Protein 4IDC (pdb70)

Radius of gyration: 19.45 Å; Cα contacts (8 Å, |Δi|>4): 832; chains: 1; bounding box: 35×41×66 Å

B-factor: mean 17.04, std 9.23, range [6.78, 56.77]

Nearest PDB structures (foldseek):
  4idf-assembly1_A  TM=1.003E+00  e=5.365E-72  Fragaria vesca
  5a4d-assembly1_A  TM=9.065E-01  e=1.043E-29  Arabidopsis thaliana
  3gaz-assembly1_B  TM=8.744E-01  e=1.788E-27  Novosphingobium aromaticivorans DSM 12444
  6lii-assembly1_B  TM=8.495E-01  e=3.381E-26  Homo sapiens
  6k9y-assembly2_D  TM=8.559E-01  e=3.066E-25  Homo sapiens

CATH classification: 3.90.180.10 (+1 more: 3.40.50.720)

Secondary structure (DSSP, 8-state):
-PPPPGGGS-SEEEEEEBSS-S-HHHH-EEEEEEEPPPPPTTEEEEEEEEEE--HHHHHHHTTTTGGGPPPSSBB---EEEEEEEEE-TT--S--TT-EEEEES-SBTTSS--SB-SSBSEEEEEGGGEEEPPTTS-HHHHHHSHHHHHHHHHHHHHTT--TT-EEEEESTTSHHHHHHHHHHHHTS--SEEEEEE-GGGHHHHHHHT-SEEEETTT--GGGSS--EEEEEESSS-HHHHTTSEEEEEEEEESSSPPPTT-EE---B--HHHHHHHHHHHHHTSS---B-TTPPBPGGGHHHHHHHHTTT--SSB-EE---

Solvent-accessible surface area: 13791 Å² total; per-residue (Å²): 68,90,91,29,103,103,174,64,36,50,86,79,8,104,0,19,17,2,76,115,63,18,132,6,85,88,13,10,120,89,50,92,68,17,53,12,15,146,33,146,104,70,27,0,4,0,53,1,33,0,0,0,1,4,61,21,2,35,72,6,2,60,10,142,49,132,137,67,25,8,93,58,58,0,6,4,2,0,0,0,0,0,44,1,27,86,52,7,104,101,19,117,138,14,113,28,44,17,76,0,2,0,0,9,8,76,59,5,48,83,108,3,42,84,44,2,0,0,3,35,32,0,11,1,39,28,167,1,7,1,66,18,0,201,82,11,54,41,30,50,0,0,0,0,0,16,0,0,4,7,0,6,32,0,0,88,117,2,102,11,5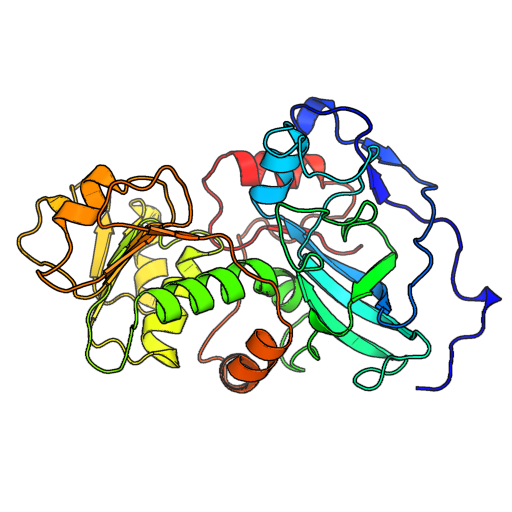1,85,50,72,16,0,0,0,0,20,0,8,24,18,26,1,1,1,0,0,5,0,0,56,74,32,24,35,5,68,66,0,0,0,6,6,32,68,199,43,25,102,49,0,116,115,16,14,8,79,56,11,1,9,115,82,157,84,83,10,25,107,38,127,59,71,1,30,2,0,0,0,24,80,38,44,6,92,91,0,33,126,0,27,96,187,74,25,88,6,2,0,43,45,35,132,27,48,111,102,5,76,82,11,71,13,46,1,70,2,75,22,1,67,104,1,56,81,65,1,88,79,21,131,1,115,26,16,61,2,123,66,17,60,24,61,22,104,91,0,46,89,0,2,38,63,18,63,52,84,130,13,27,2,8,0,0,0,79,83,35

InterPro domains:
  IPR002364 Quinone oxidoreductase/zeta-crystallin, conserved site [PS01162] (163-184)
  IPR011032 GroES-like superfamily [SSF50129] (11-168)
  IPR013154 Alcohol dehydrogenase-like, N-terminal [PF08240] (41-133)
  IPR020843 Enoylreductase domain [SM00829] (23-318)
  IPR036291 NAD(P)-binding domain superfamily [SSF51735] (136-264)
  IPR044626 NADPH-dependent oxidoreductase AOR-like [PTHR44573] (1-322)

Organism: Fragaria vesca (NCBI:txid57918)

Sequence (321 aa):
GAAAPSESIPSSVNKKAWVYSSEYGKTSDVLKFDPSSVVAVPEIKEDQVLIKVVAASLNPVDFKRALGYYFKDTDSPLPTIIPGYDVAGVVVKVGSQVTKFKVGDEVYGDLNETALVNPTRFGSLAEYTAADERVLAHKPKNLSFIEAASLPLAIETAHEGLERAELSAGKSVVLVLGGAGGVGTHIIQLAKHVFGASKVAATASTKKLDLLRTLGADLAIDYTKENFEDLPEKFDVVYDAVGEETDKAVKAVKEGGKVVTIVGPATPPAILFVLTSKGSVLEKLKPYLESGKVKPVLLDPTSPYPFTKVVEAFGYLESSRATGKVVVYPI

Structure (mmCIF, N/CA/C/O backbone):
data_4IDC
#
_entry.id   4IDC
#
_cell.length_a   70.241
_cell.length_b   70.241
_cell.length_c   174.984
_cell.angle_alpha   90.000
_cell.angle_beta   90.000
_cell.angle_gamma   90.000
#
_symmetry.space_group_name_H-M   'P 43 21 2'
#
loop_
_entity.id
_entity.type
_entity.pdbx_description
1 polymer 'Ripening-induced protein'
2 non-polymer 'NADPH DIHYDRO-NICOTINAMIDE-ADENINE-DINUCLEOTIDE PHOSPHATE'
3 non-polymer (2R)-4-hydroxy-2,5-dimethylfuran-3(2H)-one
4 non-polymer 'SULFATE ION'
5 non-polymer 1,2-ETHANEDIOL
6 water water
#
loop_
_atom_site.group_PDB
_atom_site.id
_atom_site.type_symbol
_atom_site.label_atom_id
_atom_site.label_alt_id
_atom_site.label_comp_id
_atom_site.label_asym_id
_atom_site.label_entity_id
_atom_site.label_seq_id
_atom_site.pdbx_PDB_ins_code
_atom_site.Cartn_x
_atom_site.Cartn_y
_atom_site.Cartn_z
_atom_site.occupancy
_atom_site.B_iso_or_equiv
_atom_site.auth_seq_id
_atom_site.auth_comp_id
_atom_site.auth_asym_id
_atom_site.auth_atom_id
_atom_site.pdbx_PDB_model_num
ATOM 1 N N . GLY A 1 12 ? -39.635 0.111 22.222 1.00 43.48 1 GLY A N 1
ATOM 2 C CA . GLY A 1 12 ? -39.413 1.598 22.195 1.00 39.62 1 GLY A CA 1
ATOM 3 C C . GLY A 1 12 ? -39.965 2.311 23.445 1.00 38.43 1 GLY A C 1
ATOM 4 O O . GLY A 1 12 ? -40.677 3.289 23.340 1.00 37.96 1 GLY A O 1
ATOM 5 N N . ALA A 1 13 ? -39.663 1.809 24.649 1.00 39.11 2 ALA A N 1
ATOM 6 C CA . ALA A 1 13 ? -39.964 2.574 25.894 1.00 39.21 2 ALA A CA 1
ATOM 7 C C . ALA A 1 13 ? -39.147 3.876 25.918 1.00 35.99 2 ALA A C 1
ATOM 8 O O . ALA A 1 13 ? -38.038 3.904 25.363 1.00 34.60 2 ALA A O 1
ATOM 10 N N . ALA A 1 14 ? -39.663 4.946 26.536 1.00 36.09 3 ALA A N 1
ATOM 11 C CA . ALA A 1 14 ? -38.881 6.205 26.678 1.00 33.65 3 ALA A CA 1
ATOM 12 C C . ALA A 1 14 ? -37.470 5.942 27.195 1.00 32.01 3 ALA A C 1
ATOM 13 O O . ALA A 1 14 ? -37.250 4.994 27.988 1.00 33.67 3 ALA A O 1
ATOM 15 N N . ALA A 1 15 ? -36.499 6.747 26.759 1.00 29.32 4 ALA A N 1
ATOM 16 C CA . ALA A 1 15 ? -35.152 6.693 27.341 1.00 29.41 4 ALA A CA 1
ATOM 17 C C . ALA A 1 15 ? -35.226 7.274 28.748 1.00 31.40 4 ALA A C 1
ATOM 18 O O . ALA A 1 15 ? -36.114 8.096 29.050 1.00 31.92 4 ALA A O 1
ATOM 20 N N . PRO A 1 16 ? -34.298 6.862 29.642 1.00 33.70 5 PRO A N 1
ATOM 21 C CA . PRO A 1 16 ? -34.269 7.574 30.943 1.00 36.38 5 PRO A CA 1
ATOM 22 C C . PRO A 1 16 ? -33.984 9.089 30.699 1.00 34.74 5 PRO A C 1
ATOM 23 O O . PRO A 1 16 ? -33.187 9.432 29.808 1.00 31.92 5 PRO A O 1
ATOM 27 N N . SER A 1 17 ? -34.686 10.005 31.392 1.00 37.90 6 SER A N 1
ATOM 28 C CA . SER A 1 17 ? -34.599 11.449 31.019 1.00 37.01 6 SER A CA 1
ATOM 29 C C . SER A 1 17 ? -33.189 12.043 31.244 1.00 35.71 6 SER A C 1
ATOM 30 O O . SER A 1 17 ? -32.670 12.804 30.387 1.00 32.49 6 SER A O 1
ATOM 33 N N . GLU A 1 18 ? -32.532 11.611 32.325 1.00 36.86 7 GLU A N 1
ATOM 34 C CA . GLU A 1 18 ? -31.153 12.008 32.561 1.00 36.56 7 GLU A CA 1
ATOM 35 C C . GLU A 1 18 ? -30.152 11.426 31.536 1.00 32.79 7 GLU A C 1
ATOM 36 O O . GLU A 1 18 ? -29.004 11.855 31.509 1.00 32.13 7 GLU A O 1
ATOM 42 N N . SER A 1 19 ? -30.570 10.471 30.691 1.00 20.19 8 SER A N 1
ATOM 43 C CA . SER A 1 19 ? -29.684 9.976 29.646 1.00 18.44 8 SER A CA 1
ATOM 44 C C . SER A 1 19 ? -29.574 10.843 28.419 1.00 16.94 8 SER A C 1
ATOM 45 O O . SER A 1 19 ? -28.683 10.632 27.578 1.00 16.16 8 SER A O 1
ATOM 48 N N . ILE A 1 20 ? -30.470 11.809 28.277 1.00 15.95 9 ILE A N 1
ATOM 49 C CA . ILE A 1 20 ? -30.460 12.723 27.170 1.00 16.07 9 ILE A CA 1
ATOM 50 C C . ILE A 1 20 ? -29.770 14.019 27.624 1.00 16.14 9 ILE A C 1
ATOM 51 O O . ILE A 1 20 ? -30.239 14.679 28.558 1.00 16.96 9 ILE A O 1
ATOM 56 N N . PRO A 1 21 ? -28.674 14.413 26.992 1.00 15.95 10 PRO A N 1
ATOM 57 C CA . PRO A 1 21 ? -27.961 15.624 27.477 1.00 16.70 10 PRO A CA 1
ATOM 58 C C . PRO A 1 21 ? -28.715 16.912 27.088 1.00 15.97 10 PRO A C 1
ATOM 59 O O . PRO A 1 21 ? -29.544 16.926 26.196 1.00 16.83 10 PRO A O 1
ATOM 63 N N A SER A 1 22 ? -28.439 17.974 27.841 0.50 17.00 11 SER A N 1
ATOM 64 N N B SER A 1 22 ? -28.396 17.947 27.892 0.50 17.78 11 SER A N 1
ATOM 65 C CA A SER A 1 22 ? -29.016 19.270 27.492 0.50 16.36 11 SER A CA 1
ATOM 66 C CA B SER A 1 22 ? -28.891 19.315 27.666 0.50 17.91 11 SER A CA 1
ATOM 67 C C A SER A 1 22 ? -28.031 20.169 26.736 0.50 15.57 11 SER A C 1
ATOM 68 C C B SER A 1 22 ? -28.012 20.169 26.782 0.50 16.23 11 SER A C 1
ATOM 69 O O A SER A 1 22 ? -28.449 21.181 26.166 0.50 15.05 11 SER A O 1
ATOM 70 O O B SER A 1 22 ? -28.467 21.164 26.220 0.50 15.66 11 SER A O 1
ATOM 75 N N . VAL A 1 23 ? -26.744 19.790 26.677 1.00 15.25 12 VAL A N 1
ATOM 76 C CA . VAL A 1 23 ? -25.747 20.484 25.856 1.00 14.97 12 VAL A CA 1
ATOM 77 C C . VAL A 1 23 ? -24.997 19.400 25.053 1.00 13.15 12 VAL A C 1
ATOM 78 O O . VAL A 1 23 ? -24.926 18.243 25.457 1.00 13.48 12 VAL A O 1
ATOM 82 N N . ASN A 1 24 ? -24.399 19.818 23.950 1.00 12.07 13 ASN A N 1
ATOM 83 C CA . ASN A 1 24 ? -23.689 18.902 23.061 1.00 11.49 13 ASN A CA 1
ATOM 84 C C . ASN A 1 24 ? -22.764 19.662 22.151 1.00 11.59 13 ASN A C 1
ATOM 85 O O . ASN A 1 24 ? -22.743 20.875 22.169 1.00 11.93 13 ASN A O 1
ATOM 90 N N . LYS A 1 25 ? -21.960 18.949 21.386 1.00 11.20 14 LYS A N 1
ATOM 91 C CA A LYS A 1 25 ? -21.030 19.562 20.422 0.50 11.31 14 LYS A CA 1
ATOM 92 C CA B LYS A 1 25 ? -21.045 19.552 20.390 0.50 11.36 14 LYS A CA 1
ATOM 93 C C . LYS A 1 25 ? -21.781 19.849 19.116 1.00 10.65 14 LYS A C 1
ATOM 94 O O . LYS A 1 25 ? -22.578 19.040 18.653 1.00 10.18 14 LYS A O 1
ATOM 105 N N . ALA A 1 26 ? -21.468 20.995 18.501 1.00 10.38 15 ALA A N 1
ATOM 106 C CA . ALA A 1 26 ? -22.063 21.378 17.238 1.00 10.10 15 ALA A CA 1
ATOM 107 C C . ALA A 1 26 ? -21.190 22.396 16.529 1.00 10.33 15 ALA A C 1
ATOM 108 O O . ALA A 1 26 ? -20.379 23.070 17.101 1.00 12.05 15 ALA A O 1
ATOM 110 N N . TRP A 1 27 ? -21.439 22.511 15.231 1.00 10.15 16 TRP A N 1
ATOM 111 C CA . TRP A 1 27 ? -20.912 23.622 14.428 1.00 10.49 16 TRP A CA 1
ATOM 112 C C . TRP A 1 27 ? -21.949 24.754 14.353 1.00 10.58 16 TRP A C 1
ATOM 113 O O . TRP A 1 27 ? -23.129 24.504 14.210 1.00 10.64 16 TRP A O 1
ATOM 124 N N . VAL A 1 28 ? -21.457 26.003 14.478 1.00 10.94 17 VAL A N 1
ATOM 125 C CA . VAL A 1 28 ? -22.329 27.165 14.669 1.00 11.65 17 VAL A CA 1
ATOM 126 C C . VAL A 1 28 ? -21.764 28.369 13.949 1.00 11.78 17 VAL A C 1
ATOM 127 O O . VAL A 1 28 ? -20.556 28.563 13.903 1.00 13.17 17 VAL A O 1
ATOM 131 N N . TYR A 1 29 ? -22.620 29.187 13.359 1.00 10.46 18 TYR A N 1
ATOM 132 C CA . TYR A 1 29 ? -22.203 30.546 12.960 1.00 10.85 18 TYR A CA 1
ATOM 133 C C . TYR A 1 29 ? -23.112 31.567 13.605 1.00 11.09 18 TYR A C 1
ATOM 134 O O . TYR A 1 29 ? -24.336 31.349 13.735 1.00 10.56 18 TYR A O 1
ATOM 143 N N . SER A 1 30 ? -22.527 32.683 14.002 1.00 12.21 19 SER A N 1
ATOM 144 C CA A SER A 1 30 ? -23.202 33.748 14.731 0.50 13.03 19 SER A CA 1
ATOM 145 C CA B SER A 1 30 ? -23.257 33.746 14.702 0.50 12.92 19 SER A CA 1
ATOM 146 C C . SER A 1 30 ? -23.452 34.987 13.861 1.00 13.54 19 SER A C 1
ATOM 147 O O . SER A 1 30 ? -24.132 35.900 14.306 1.00 14.82 19 SER A O 1
ATOM 152 N N . GLU A 1 31 ? -22.903 35.019 12.640 1.00 14.02 20 GLU A N 1
ATOM 153 C CA . GLU A 1 31 ? -23.107 36.112 11.658 1.00 14.90 20 GLU A CA 1
ATOM 154 C C . GLU A 1 31 ? -23.001 35.471 10.300 1.00 13.75 20 GLU A C 1
ATOM 155 O O . GLU A 1 31 ? -22.395 34.420 10.130 1.00 13.31 20 GLU A O 1
ATOM 161 N N . TYR A 1 32 ? -23.622 36.097 9.313 1.00 13.31 21 TYR A N 1
ATOM 162 C CA . TYR A 1 32 ? -23.563 35.613 7.924 1.00 12.52 21 TYR A CA 1
ATOM 163 C C . TYR A 1 32 ? -22.173 35.875 7.302 1.00 13.08 21 TYR A C 1
ATOM 164 O O . TYR A 1 32 ? -21.498 36.858 7.613 1.00 14.23 21 TYR A O 1
ATOM 173 N N . GLY A 1 33 ? -21.770 34.987 6.404 1.00 12.34 22 GLY A N 1
ATOM 174 C CA . GLY A 1 33 ? -20.536 35.116 5.709 1.00 13.28 22 GLY A CA 1
ATOM 175 C C . GLY A 1 33 ? -20.112 33.808 5.106 1.00 12.90 22 GLY A C 1
ATOM 176 O O . GLY A 1 33 ? -20.896 32.883 5.019 1.00 12.23 22 GLY A O 1
ATOM 177 N N . LYS A 1 34 ? -18.868 33.779 4.639 1.00 14.31 23 LYS A N 1
ATOM 178 C CA . LYS A 1 34 ? -18.259 32.590 4.053 1.00 14.69 23 LYS A CA 1
ATOM 179 C C . LYS A 1 34 ? -18.040 31.555 5.151 1.00 14.09 23 LYS A C 1
ATOM 180 O O . LYS A 1 34 ? -17.641 31.932 6.283 1.00 14.37 23 LYS A O 1
ATOM 186 N N . THR A 1 35 ? -18.216 30.290 4.876 1.00 13.33 24 THR A N 1
ATOM 187 C CA . THR A 1 35 ? -18.000 29.265 5.885 1.00 13.47 24 THR A CA 1
ATOM 188 C C . THR A 1 35 ? -16.569 29.280 6.389 1.00 15.02 24 THR A C 1
ATOM 189 O O . THR A 1 35 ? -16.367 29.006 7.586 1.00 15.35 24 THR A O 1
ATOM 193 N N . SER A 1 36 ? -15.592 29.582 5.568 1.00 15.79 25 SER A N 1
ATOM 194 C CA . SER A 1 36 ? -14.196 29.642 6.010 1.00 17.09 25 SER A CA 1
ATOM 195 C C . SER A 1 36 ? -13.993 30.728 7.062 1.00 18.43 25 SER A C 1
ATOM 196 O O . SER A 1 36 ? -12.963 30.723 7.763 1.00 20.56 25 SER A O 1
ATOM 199 N N . ASP A 1 37 ? -14.866 31.721 7.097 1.00 17.33 26 ASP A N 1
ATOM 200 C CA . ASP A 1 37 ? -14.766 32.815 8.066 1.00 17.77 26 ASP A CA 1
ATOM 201 C C . ASP A 1 37 ? -15.649 32.612 9.293 1.00 16.67 26 ASP A C 1
ATOM 202 O O . ASP A 1 37 ? -15.236 32.977 10.400 1.00 18.08 26 ASP A O 1
ATOM 207 N N . VAL A 1 38 ? -16.890 32.191 9.094 1.00 15.01 27 VAL A N 1
ATOM 208 C CA . VAL A 1 38 ? -17.894 32.291 10.168 1.00 14.46 27 VAL A CA 1
ATOM 209 C C . VAL A 1 38 ? -18.229 30.962 10.890 1.00 13.80 27 VAL A C 1
ATOM 210 O O . VAL A 1 38 ? -18.857 30.990 11.951 1.00 13.40 27 VAL A O 1
ATOM 214 N N . LEU A 1 39 ? -17.964 29.815 10.270 1.00 13.11 28 LEU A N 1
ATOM 215 C CA . LEU A 1 39 ? -18.347 28.537 10.858 1.00 13.67 28 LEU A CA 1
ATOM 216 C C . LEU A 1 39 ? -17.344 28.070 11.874 1.00 14.35 28 LEU A C 1
ATOM 217 O O . LEU A 1 39 ? -16.172 27.870 11.574 1.00 16.81 28 LEU A O 1
ATOM 222 N N . LYS A 1 40 ? -17.812 27.937 13.107 1.00 14.03 29 LYS A N 1
ATOM 223 C CA . LYS A 1 40 ? -16.955 27.593 14.255 1.00 15.15 29 LYS A CA 1
ATOM 224 C C . LYS A 1 40 ? -17.476 26.384 14.980 1.00 14.08 29 LYS A C 1
ATOM 225 O O . LYS A 1 40 ? -18.662 26.151 15.069 1.00 14.27 29 LYS A O 1
ATOM 231 N N . PHE A 1 41 ? -16.603 25.646 15.608 1.00 13.88 30 PHE A N 1
ATOM 232 C CA . PHE A 1 41 ? -16.968 24.536 16.451 1.00 13.64 30 PHE A CA 1
ATOM 233 C C . PHE A 1 41 ? -17.232 25.054 17.859 1.00 13.92 30 PHE A C 1
ATOM 234 O O . PHE A 1 41 ? -16.481 25.858 18.408 1.00 16.09 30 PHE A O 1
ATOM 242 N N . ASP A 1 42 ? -18.342 24.593 18.420 1.00 13.22 31 ASP A N 1
ATOM 243 C CA . ASP A 1 42 ? -18.726 24.958 19.794 1.00 13.91 31 ASP A CA 1
ATOM 244 C C . ASP A 1 42 ? -18.901 23.635 20.581 1.00 13.16 31 ASP A C 1
ATOM 245 O O . ASP A 1 42 ? -19.756 22.820 20.250 1.00 12.29 31 ASP A O 1
ATOM 250 N N . PRO A 1 43 ? -18.097 23.440 21.630 1.00 14.19 32 PRO A N 1
ATOM 251 C CA . PRO A 1 43 ? -18.174 22.200 22.374 1.00 14.85 32 PRO A CA 1
ATOM 252 C C . PRO A 1 43 ? -19.386 22.043 23.266 1.00 15.92 32 PRO A C 1
ATOM 253 O O . PRO A 1 43 ? -19.619 20.933 23.773 1.00 16.61 32 PRO A O 1
ATOM 257 N N . SER A 1 44 ? -20.167 23.115 23.459 1.00 15.59 33 SER A N 1
ATOM 258 C CA A SER A 1 44 ? -21.255 23.094 24.469 0.50 15.95 33 SER A CA 1
ATOM 259 C CA B SER A 1 44 ? -21.262 23.050 24.442 0.50 16.79 33 SER A CA 1
ATOM 260 C C . SER A 1 44 ? -22.384 24.005 23.998 1.00 15.94 33 SER A C 1
ATOM 261 O O . SER A 1 44 ? -22.522 25.124 24.487 1.00 19.20 33 SER A O 1
ATOM 266 N N A VAL A 1 45 ? -23.143 23.530 23.014 0.50 14.19 34 VAL A N 1
ATOM 267 N N B VAL A 1 45 ? -23.198 23.553 23.097 0.50 14.54 34 VAL A N 1
ATOM 268 C CA A VAL A 1 45 ? -24.338 24.189 22.376 0.50 13.72 34 VAL A CA 1
ATOM 269 C CA B VAL A 1 45 ? -24.372 24.326 22.749 0.50 14.50 34 VAL A CA 1
ATOM 270 C C A VAL A 1 45 ? -25.578 23.477 22.950 0.50 13.33 34 VAL A C 1
ATOM 271 C C B VAL A 1 45 ? -25.564 23.521 23.199 0.50 13.79 34 VAL A C 1
ATOM 272 O O A VAL A 1 45 ? -25.579 22.251 23.013 0.50 12.14 34 VAL A O 1
ATOM 273 O O B VAL A 1 45 ? -25.513 22.337 23.501 0.50 13.11 34 VAL A O 1
ATOM 280 N N . ALA A 1 46 ? -26.674 24.213 23.231 1.00 14.38 35 ALA A N 1
ATOM 281 C CA . ALA A 1 46 ? -27.918 23.560 23.703 1.00 14.36 35 ALA A CA 1
ATOM 282 C C . ALA A 1 46 ? -28.412 22.517 22.710 1.00 12.70 35 ALA A C 1
ATOM 283 O O . ALA A 1 46 ? -28.367 22.714 21.492 1.00 12.62 35 ALA A O 1
ATOM 285 N N . VAL A 1 47 ? -28.861 21.409 23.314 1.00 12.95 36 VAL A N 1
ATOM 286 C CA . VAL A 1 47 ? -29.662 20.420 22.593 1.00 12.52 36 VAL A CA 1
ATOM 287 C C . VAL A 1 47 ? -31.099 21.032 22.439 1.00 12.27 36 VAL A C 1
ATOM 288 O O . VAL A 1 47 ? -31.643 21.461 23.459 1.00 13.98 36 VAL A O 1
ATOM 292 N N . PRO A 1 48 ? -31.669 20.973 21.237 1.00 12.13 37 PRO A N 1
ATOM 293 C CA . PRO A 1 48 ? -33.029 21.535 21.106 1.00 12.34 37 PRO A CA 1
ATOM 294 C C . PRO A 1 48 ? -34.064 20.742 21.923 1.00 13.17 37 PRO A C 1
ATOM 295 O O . PRO A 1 48 ? -33.997 19.527 21.975 1.00 12.94 37 PRO A O 1
ATOM 299 N N . GLU A 1 49 ? -35.032 21.442 22.468 1.00 14.14 38 GLU A N 1
ATOM 300 C CA . GLU A 1 49 ? -36.212 20.840 23.082 1.00 15.36 38 GLU A CA 1
ATOM 301 C C . GLU A 1 49 ? -37.169 20.502 21.950 1.00 14.68 38 GLU A C 1
ATOM 302 O O . GLU A 1 49 ? -37.368 21.298 21.064 1.00 18.69 38 GLU A O 1
ATOM 308 N N . ILE A 1 50 ? -37.809 19.373 21.983 1.00 13.01 39 ILE A N 1
ATOM 309 C CA . ILE A 1 50 ? -38.743 18.935 20.914 1.00 12.43 39 ILE A CA 1
ATOM 310 C C . ILE A 1 50 ? -40.124 19.492 21.161 1.00 12.67 39 ILE A C 1
ATOM 311 O O . ILE A 1 50 ? -40.599 19.627 22.265 1.00 13.95 39 ILE A O 1
ATOM 316 N N . LYS A 1 51 ? -40.761 19.822 20.033 1.00 12.55 40 LYS A N 1
ATOM 317 C CA . LYS A 1 51 ? -42.201 20.031 20.003 1.00 13.70 40 LYS A CA 1
ATOM 318 C C . LYS A 1 51 ? -42.965 18.720 19.992 1.00 13.54 40 LYS A C 1
ATOM 319 O O . LYS A 1 51 ? -42.386 17.653 19.803 1.00 13.01 40 LYS A O 1
ATOM 325 N N . GLU A 1 52 ? -44.273 18.808 20.144 1.00 14.70 41 GLU A N 1
ATOM 326 C CA . GLU A 1 52 ? -45.085 17.617 20.367 1.00 15.53 41 GLU A CA 1
ATOM 327 C C . GLU A 1 52 ? -45.162 16.713 19.143 1.00 14.06 41 GLU A C 1
ATOM 328 O O . GLU A 1 52 ? -45.425 15.530 19.259 1.00 13.75 41 GLU A O 1
ATOM 334 N N . ASP A 1 53 ? -44.931 17.271 17.948 1.00 13.15 42 ASP A N 1
ATOM 335 C CA . ASP A 1 53 ? -44.927 16.520 16.679 1.00 13.10 42 ASP A CA 1
ATOM 336 C C . ASP A 1 53 ? -43.550 16.238 16.146 1.00 12.15 42 ASP A C 1
ATOM 337 O O . ASP A 1 53 ? -43.371 16.006 14.967 1.00 12.38 42 ASP A O 1
ATOM 342 N N . GLN A 1 54 ? -42.538 16.315 17.025 1.00 11.33 43 GLN A N 1
ATOM 343 C CA . GLN A 1 54 ? -41.144 16.093 16.701 1.00 10.77 43 GLN A CA 1
ATOM 344 C C . GLN A 1 54 ? -40.596 14.897 17.513 1.00 10.20 43 GLN A C 1
ATOM 345 O O . GLN A 1 54 ? -41.162 14.469 18.526 1.00 10.93 43 GLN A O 1
ATOM 351 N N . VAL A 1 55 ? -39.434 14.478 17.013 1.00 9.79 44 VAL A N 1
ATOM 352 C CA . VAL A 1 55 ? -38.612 13.484 17.727 1.00 10.05 44 VAL A CA 1
ATOM 353 C C . VAL A 1 55 ? -37.220 14.087 17.897 1.00 9.42 44 VAL A C 1
ATOM 354 O O . VAL A 1 55 ? -36.787 14.970 17.161 1.00 10.01 44 VAL A O 1
ATOM 358 N N . LEU A 1 56 ? -36.525 13.615 18.954 1.00 9.48 45 LEU A N 1
ATOM 359 C CA . LEU A 1 56 ? -35.067 13.892 19.107 1.00 9.31 45 LEU A CA 1
ATOM 360 C C . LEU A 1 56 ? -34.281 12.721 18.564 1.00 8.86 45 LEU A C 1
ATOM 361 O O . LEU A 1 56 ? -34.599 11.565 18.887 1.00 9.23 45 LEU A O 1
ATOM 366 N N . ILE A 1 57 ? -33.308 13.053 17.747 1.00 8.95 46 ILE A N 1
ATOM 367 C CA . ILE A 1 57 ? -32.439 12.087 17.058 1.00 9.29 46 ILE A CA 1
ATOM 368 C C . ILE A 1 57 ? -31.013 12.207 17.582 1.00 9.12 46 ILE A C 1
ATOM 369 O O . ILE A 1 57 ? -30.484 13.331 17.642 1.00 9.46 46 ILE A O 1
ATOM 374 N N . LYS A 1 58 ? -30.402 11.105 17.968 1.00 8.98 47 LYS A N 1
ATOM 375 C CA . LYS A 1 58 ? -28.952 11.030 18.123 1.00 9.08 47 LYS A CA 1
ATOM 376 C C . LYS A 1 58 ? -28.404 10.913 16.697 1.00 9.03 47 LYS A C 1
ATOM 377 O O . LYS A 1 58 ? -28.636 9.911 16.002 1.00 9.36 47 LYS A O 1
ATOM 383 N N . VAL A 1 59 ? -27.746 11.957 16.244 1.00 8.67 48 VAL A N 1
ATOM 384 C CA . VAL A 1 59 ? -27.180 12.044 14.895 1.00 8.61 48 VAL A CA 1
ATOM 385 C C . VAL A 1 59 ? -26.065 11.053 14.746 1.00 8.94 48 VAL A C 1
ATOM 386 O O . VAL A 1 59 ? -25.116 11.066 15.539 1.00 9.53 48 VAL A O 1
ATOM 390 N N . VAL A 1 60 ? -26.083 10.281 13.658 1.00 8.61 49 VAL A N 1
ATOM 391 C CA . VAL A 1 60 ? -24.963 9.431 13.292 1.00 9.04 49 VAL A CA 1
ATOM 392 C C . VAL A 1 60 ? -24.152 10.027 12.135 1.00 8.77 49 VAL A C 1
ATOM 393 O O . VAL A 1 60 ? -22.945 9.971 12.114 1.00 9.36 49 VAL A O 1
ATOM 397 N N . ALA A 1 61 ? -24.857 10.523 11.123 1.00 8.55 50 ALA A N 1
ATOM 398 C CA . ALA A 1 61 ? -24.263 11.171 9.943 1.00 8.66 50 ALA A CA 1
ATOM 399 C C . ALA A 1 61 ? -25.141 12.273 9.455 1.00 8.43 50 ALA A C 1
ATOM 400 O O . ALA A 1 61 ? -26.332 12.264 9.664 1.00 8.67 50 ALA A O 1
ATOM 402 N N . ALA A 1 62 ? -24.510 13.209 8.713 1.00 8.92 51 ALA A N 1
ATOM 403 C CA . ALA A 1 62 ? -25.224 14.357 8.137 1.00 8.25 51 ALA A CA 1
ATOM 404 C C . ALA A 1 62 ? -24.626 14.597 6.745 1.00 8.92 51 ALA A C 1
ATOM 405 O O . ALA A 1 62 ? -23.464 14.379 6.561 1.00 10.72 51 ALA A O 1
ATOM 407 N N . SER A 1 63 ? -25.423 15.079 5.816 1.00 8.46 52 SER A N 1
ATOM 408 C CA . SER A 1 63 ? -24.912 15.524 4.520 1.00 8.68 52 SER A CA 1
ATOM 409 C C . SER A 1 63 ? -24.928 17.026 4.449 1.00 8.66 52 SER A C 1
ATOM 410 O O . SER A 1 63 ? -25.729 17.664 5.125 1.00 9.24 52 SER A O 1
ATOM 413 N N . LEU A 1 64 ? -24.044 17.546 3.614 1.00 8.82 53 LEU A N 1
ATOM 414 C CA . LEU A 1 64 ? -24.043 18.968 3.250 1.00 8.95 53 LEU A CA 1
ATOM 415 C C . LEU A 1 64 ? -24.772 19.175 1.920 1.00 8.84 53 LEU A C 1
ATOM 416 O O . LEU A 1 64 ? -24.734 18.318 1.038 1.00 9.32 53 LEU A O 1
ATOM 421 N N . ASN A 1 65 ? -25.384 20.324 1.795 1.00 8.51 54 ASN A N 1
ATOM 422 C CA . ASN A 1 65 ? -26.100 20.732 0.570 1.00 8.37 54 ASN A CA 1
ATOM 423 C C . ASN A 1 65 ? -25.705 22.171 0.279 1.00 8.46 54 ASN A C 1
ATOM 424 O O . ASN A 1 65 ? -25.407 22.954 1.195 1.00 8.56 54 ASN A O 1
ATOM 429 N N . PRO A 1 66 ? -25.726 22.594 -0.974 1.00 8.58 55 PRO A N 1
ATOM 430 C CA . PRO A 1 66 ? -25.409 24.004 -1.272 1.00 8.66 55 PRO A CA 1
ATOM 431 C C . PRO A 1 66 ? -26.282 24.980 -0.495 1.00 8.90 55 PRO A C 1
ATOM 432 O O . PRO A 1 66 ? -25.799 26.066 -0.150 1.00 9.00 55 PRO A O 1
ATOM 436 N N . VAL A 1 67 ? -27.540 24.649 -0.249 1.00 8.34 56 VAL A N 1
ATOM 437 C CA . VAL A 1 67 ? -28.392 25.546 0.536 1.00 8.17 56 VAL A CA 1
ATOM 438 C C . VAL A 1 67 ? -27.740 25.918 1.888 1.00 8.28 56 VAL A C 1
ATOM 439 O O . VAL A 1 67 ? -27.921 27.035 2.365 1.00 8.62 56 VAL A O 1
ATOM 443 N N . ASP A 1 68 ? -27.002 24.983 2.460 1.00 8.24 57 ASP A N 1
ATOM 444 C CA . ASP A 1 68 ? -26.338 25.302 3.735 1.00 8.26 57 ASP A CA 1
ATOM 445 C C . ASP A 1 68 ? -25.425 26.521 3.598 1.00 8.71 57 ASP A C 1
ATOM 446 O O . ASP A 1 68 ? -25.414 27.411 4.451 1.00 9.43 57 ASP A O 1
ATOM 451 N N . PHE A 1 69 ? -24.571 26.551 2.588 1.00 8.78 58 PHE A N 1
ATOM 452 C CA . PHE A 1 69 ? -23.624 27.672 2.451 1.00 9.32 58 PHE A CA 1
ATOM 453 C C . PHE A 1 69 ? -24.293 28.944 1.937 1.00 9.63 58 PHE A C 1
ATOM 454 O O . PHE A 1 69 ? -23.931 30.056 2.267 1.00 10.11 58 PHE A O 1
ATOM 462 N N . LYS A 1 70 ? -25.302 28.794 1.076 1.00 9.39 59 LYS A N 1
ATOM 463 C CA . LYS A 1 70 ? -26.043 29.954 0.551 1.00 9.66 59 LYS A CA 1
ATOM 464 C C . LYS A 1 70 ? -26.814 30.629 1.711 1.00 9.21 59 LYS A C 1
ATOM 465 O O . LYS A 1 70 ? -26.805 31.842 1.876 1.00 9.67 59 LYS A O 1
ATOM 471 N N . ARG A 1 71 ? -27.422 29.796 2.556 1.00 8.86 60 ARG A N 1
ATOM 472 C CA . ARG A 1 71 ? -28.100 30.288 3.756 1.00 8.73 60 ARG A CA 1
ATOM 473 C C . ARG A 1 71 ? -27.084 31.010 4.678 1.00 8.71 60 ARG A C 1
ATOM 474 O O . ARG A 1 71 ? -27.336 32.090 5.170 1.00 9.09 60 ARG A O 1
ATOM 482 N N . ALA A 1 72 ? -25.896 30.416 4.869 1.00 8.71 61 ALA A N 1
ATOM 483 C CA . ALA A 1 72 ? -24.912 31.022 5.777 1.00 9.35 61 ALA A CA 1
ATOM 484 C C . ALA A 1 72 ? -24.345 32.315 5.221 1.00 10.05 61 ALA A C 1
ATOM 485 O O . ALA A 1 72 ? -23.885 33.115 5.976 1.00 11.07 61 ALA A O 1
ATOM 487 N N . LEU A 1 73 ? -24.352 32.495 3.895 1.00 10.38 62 LEU A N 1
ATOM 488 C CA . LEU A 1 73 ? -24.008 33.781 3.281 1.00 11.56 62 LEU A CA 1
ATOM 489 C C . LEU A 1 73 ? -25.057 34.870 3.479 1.00 11.80 62 LEU A C 1
ATOM 490 O O . LEU A 1 73 ? -24.857 36.033 3.177 1.00 13.66 62 LEU A O 1
ATOM 495 N N . GLY A 1 74 ? -26.227 34.484 3.995 1.00 11.16 63 GLY A N 1
ATOM 496 C CA . GLY A 1 74 ? -27.341 35.430 4.194 1.00 11.77 63 GLY A CA 1
ATOM 497 C C . GLY A 1 74 ? -28.302 35.588 3.055 1.00 11.95 63 GLY A C 1
ATOM 498 O O . GLY A 1 74 ? -29.070 36.523 3.079 1.00 12.90 63 GLY A O 1
ATOM 499 N N A TYR A 1 75 ? -28.269 34.719 2.090 0.50 11.50 64 TYR A N 1
ATOM 500 N N B TYR A 1 75 ? -28.255 34.700 2.070 0.50 11.74 64 TYR A N 1
ATOM 501 C CA A TYR A 1 75 ? -29.080 34.964 0.895 0.50 11.83 64 TYR A CA 1
ATOM 502 C CA B TYR A 1 75 ? -29.127 34.811 0.842 0.50 12.18 64 TYR A CA 1
ATOM 503 C C A TYR A 1 75 ? -30.586 34.781 1.140 0.50 11.57 64 TYR A C 1
ATOM 504 C C B TYR A 1 75 ? -30.594 34.942 1.248 0.50 11.86 64 TYR A C 1
ATOM 505 O O A TYR A 1 75 ? -31.375 35.125 0.276 0.50 11.22 64 TYR A O 1
ATOM 506 O O B TYR A 1 75 ? -31.366 35.689 0.630 0.50 11.91 64 TYR A O 1
ATOM 523 N N . PHE A 1 76 ? -30.981 34.164 2.250 1.00 11.38 65 PHE A N 1
ATOM 524 C CA . PHE A 1 76 ? -32.377 33.905 2.576 1.00 11.89 65 PHE A CA 1
ATOM 525 C C . PHE A 1 76 ? -32.679 34.606 3.907 1.00 11.97 65 PHE A C 1
ATOM 526 O O . PHE A 1 76 ? -33.641 34.178 4.632 1.00 12.19 65 PHE A O 1
ATOM 534 N N . LYS A 1 77 ? -31.974 35.668 4.291 1.00 12.64 66 LYS A N 1
ATOM 535 C CA . LYS A 1 77 ? -32.111 36.236 5.605 1.00 14.25 66 LYS A CA 1
ATOM 536 C C . LYS A 1 77 ? -33.510 36.685 5.988 1.00 14.43 66 LYS A C 1
ATOM 537 O O . LYS A 1 77 ? -33.884 36.578 7.151 1.00 14.14 66 LYS A O 1
ATOM 543 N N . ASP A 1 78 ? -34.287 37.151 4.999 1.00 14.26 67 ASP A N 1
ATOM 544 C CA . ASP A 1 78 ? -35.599 37.721 5.289 1.00 15.54 67 ASP A CA 1
ATOM 545 C C . ASP A 1 78 ? -36.615 36.724 5.815 1.00 14.51 67 ASP A C 1
ATOM 546 O O . ASP A 1 78 ? -37.575 37.123 6.487 1.00 17.10 67 ASP A O 1
ATOM 551 N N . THR A 1 79 ? -36.398 35.465 5.563 1.00 11.86 68 THR A N 1
ATOM 552 C CA . THR A 1 79 ? -37.276 34.416 6.078 1.00 11.52 68 THR A CA 1
ATOM 553 C C . THR A 1 79 ? -36.534 33.334 6.857 1.00 10.08 68 THR A C 1
ATOM 554 O O . THR A 1 79 ? -37.031 32.244 7.085 1.00 9.63 68 THR A O 1
ATOM 558 N N . ASP A 1 80 ? -35.301 33.623 7.256 1.00 9.72 69 ASP A N 1
ATOM 559 C CA . ASP A 1 80 ? -34.496 32.687 8.047 1.00 9.13 69 ASP A CA 1
ATOM 560 C C . ASP A 1 80 ? -34.954 32.700 9.512 1.00 9.25 69 ASP A C 1
ATOM 561 O O . ASP A 1 80 ? -35.711 33.536 9.956 1.00 9.79 69 ASP A O 1
ATOM 566 N N . SER A 1 81 ? -34.461 31.700 10.234 1.00 8.96 70 SER A N 1
ATOM 567 C CA . SER A 1 81 ? -34.593 31.689 11.686 1.00 9.33 70 SER A CA 1
ATOM 568 C C . SER A 1 81 ? -33.523 32.559 12.343 1.00 9.72 70 SER A C 1
ATOM 569 O O . SER A 1 81 ? -32.533 32.886 11.672 1.00 9.99 70 SER A O 1
ATOM 572 N N . PRO A 1 82 ? -33.644 32.900 13.625 1.00 10.30 71 PRO A N 1
ATOM 573 C CA . PRO A 1 82 ? -32.656 33.804 14.245 1.00 11.01 71 PRO A CA 1
ATOM 574 C C . PRO A 1 82 ? -31.301 33.132 14.376 1.00 10.48 71 PRO A C 1
ATOM 575 O O . PRO A 1 82 ? -31.186 31.969 14.736 1.00 10.12 71 PRO A O 1
ATOM 579 N N . LEU A 1 83 ? -30.263 33.910 14.151 1.00 11.14 72 LEU A N 1
ATOM 580 C CA . LEU A 1 83 ? -28.889 33.498 14.449 1.00 11.44 72 LEU A CA 1
ATOM 581 C C . LEU A 1 83 ? -28.707 33.498 15.967 1.00 11.41 72 LEU A C 1
ATOM 582 O O . LEU A 1 83 ? -29.447 34.166 16.679 1.00 12.09 72 LEU A O 1
ATOM 587 N N . PRO A 1 84 ? -27.683 32.778 16.458 1.00 11.29 73 PRO A N 1
ATOM 588 C CA . PRO A 1 84 ? -26.830 31.827 15.766 1.00 10.90 73 PRO A CA 1
ATOM 589 C C . PRO A 1 84 ? -27.515 30.628 15.178 1.00 10.17 73 PRO A C 1
ATOM 590 O O . PRO A 1 84 ? -28.589 30.249 15.676 1.00 10.02 73 PRO A O 1
ATOM 594 N N . THR A 1 85 ? -26.897 30.043 14.172 1.00 9.49 74 THR A N 1
ATOM 595 C CA . THR A 1 85 ? -27.413 28.884 13.479 1.00 9.08 74 THR A CA 1
ATOM 596 C C . THR A 1 85 ? -26.459 27.695 13.564 1.00 8.96 74 THR A C 1
ATOM 597 O O . THR A 1 85 ? -25.281 27.882 13.331 1.00 9.42 74 THR A O 1
ATOM 601 N N . ILE A 1 86 ? -26.997 26.491 13.818 1.00 8.54 75 ILE A N 1
ATOM 602 C CA A ILE A 1 86 ? -26.293 25.240 13.670 0.50 8.57 75 ILE A CA 1
ATOM 603 C CA B ILE A 1 86 ? -26.275 25.237 13.654 0.50 8.93 75 ILE A CA 1
ATOM 604 C C . ILE A 1 86 ? -26.743 24.695 12.314 1.00 8.09 75 ILE A C 1
ATOM 605 O O . ILE A 1 86 ? -27.923 24.347 12.176 1.00 8.00 75 ILE A O 1
ATOM 614 N N . PRO A 1 87 ? -25.871 24.653 11.277 1.00 8.64 76 PRO A N 1
ATOM 615 C CA . PRO A 1 87 ? -26.304 24.224 9.948 1.00 8.55 76 PRO A CA 1
ATOM 616 C C . PRO A 1 87 ? -26.524 22.720 9.851 1.00 8.37 76 PRO A C 1
ATOM 617 O O . PRO A 1 87 ? -26.279 21.946 10.766 1.00 8.86 76 PRO A O 1
ATOM 621 N N . GLY A 1 88 ? -27.010 22.308 8.683 1.00 8.53 77 GLY A N 1
ATOM 622 C CA . GLY A 1 88 ? -27.142 20.929 8.221 1.00 8.58 77 GLY A CA 1
ATOM 623 C C . GLY A 1 88 ? -28.623 20.579 8.139 1.00 7.93 77 GLY A C 1
ATOM 624 O O . GLY A 1 88 ? -29.366 20.670 9.127 1.00 7.80 77 GLY A O 1
ATOM 625 N N . TYR A 1 89 ? -29.058 20.217 6.937 1.00 7.43 78 TYR A N 1
ATO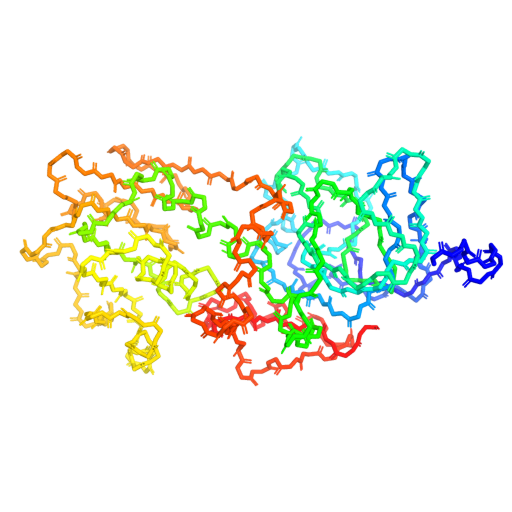M 626 C CA . TYR A 1 89 ? -30.448 19.825 6.658 1.00 7.11 78 TYR A CA 1
ATOM 627 C C . TYR A 1 89 ? -30.623 18.319 6.737 1.00 6.95 78 TYR A C 1
ATOM 628 O O . TYR A 1 89 ? -31.619 17.837 7.296 1.00 7.94 78 TYR A O 1
ATOM 637 N N . ASP A 1 90 ? -29.753 17.558 6.113 1.00 7.39 79 ASP A N 1
ATOM 638 C CA . ASP A 1 90 ? -29.861 16.097 6.006 1.00 7.62 79 ASP A CA 1
ATOM 639 C C . ASP A 1 90 ? -29.338 15.432 7.260 1.00 7.86 79 ASP A C 1
ATOM 640 O O . ASP A 1 90 ? -28.231 15.742 7.732 1.00 8.05 79 ASP A O 1
ATOM 645 N N . VAL A 1 91 ? -30.065 14.428 7.736 1.00 7.58 80 VAL A N 1
ATOM 646 C CA . VAL A 1 91 ? -29.707 13.670 8.934 1.00 8.23 80 VAL A CA 1
ATOM 647 C C . VAL A 1 91 ? -30.009 12.221 8.761 1.00 8.18 80 VAL A C 1
ATOM 648 O O . VAL A 1 91 ? -31.026 11.847 8.167 1.00 8.39 80 VAL A O 1
ATOM 652 N N . ALA A 1 92 ? -29.208 11.345 9.389 1.00 8.67 81 ALA A N 1
ATOM 653 C CA . ALA A 1 92 ? -29.577 9.921 9.663 1.00 8.72 81 ALA A CA 1
ATOM 654 C C . ALA A 1 92 ? -29.144 9.611 11.070 1.00 8.43 81 ALA A C 1
ATOM 655 O O . ALA A 1 92 ? -28.013 10.005 11.474 1.00 8.73 81 ALA A O 1
ATOM 657 N N . GLY A 1 93 ? -29.959 8.908 11.830 1.00 8.71 82 GLY A N 1
ATOM 658 C CA . GLY A 1 93 ? -29.570 8.604 13.202 1.00 8.83 82 GLY A CA 1
ATOM 659 C C . GLY A 1 93 ? -30.631 7.801 13.898 1.00 9.49 82 GLY A C 1
ATOM 660 O O . GLY A 1 93 ? -31.446 7.123 13.252 1.00 9.88 82 GLY A O 1
ATOM 661 N N . VAL A 1 94 ? -30.640 7.816 15.230 1.00 9.53 83 VAL A N 1
ATOM 662 C CA . VAL A 1 94 ? -31.488 6.946 16.029 1.00 10.03 83 VAL A CA 1
ATOM 663 C C . VAL A 1 94 ? -32.374 7.814 16.917 1.00 9.73 83 VAL A C 1
ATOM 664 O O . VAL A 1 94 ? -31.913 8.739 17.609 1.00 9.51 83 VAL A O 1
ATOM 668 N N . VAL A 1 95 ? -33.661 7.505 16.933 1.00 9.75 84 VAL A N 1
ATOM 669 C CA . VAL A 1 95 ? -34.626 8.234 17.786 1.00 9.74 84 VAL A CA 1
ATOM 670 C C . VAL A 1 95 ? -34.308 7.958 19.246 1.00 9.91 84 VAL A C 1
ATOM 671 O O . VAL A 1 95 ? -34.246 6.819 19.671 1.00 10.47 84 VAL A O 1
ATOM 675 N N . VAL A 1 96 ? -34.235 9.012 20.060 1.00 9.90 85 VAL A N 1
ATOM 676 C CA . VAL A 1 96 ? -34.065 8.904 21.505 1.00 10.44 85 VAL A CA 1
ATOM 677 C C . VAL A 1 96 ? -35.225 9.456 22.337 1.00 10.90 85 VAL A C 1
ATOM 678 O O . VAL A 1 96 ? -35.280 9.224 23.530 1.00 11.73 85 VAL A O 1
ATOM 682 N N . LYS A 1 97 ? -36.144 10.232 21.702 1.00 10.76 86 LYS A N 1
ATOM 683 C CA . LYS A 1 97 ? -37.265 10.816 22.429 1.00 11.77 86 LYS A CA 1
ATOM 684 C C . LYS A 1 97 ? -38.339 11.117 21.371 1.00 11.27 86 LYS A C 1
ATOM 685 O O . LYS A 1 97 ? -38.041 11.580 20.275 1.00 10.57 86 LYS A O 1
ATOM 691 N N . VAL A 1 98 ? -39.592 10.914 21.762 1.00 12.24 87 VAL A N 1
ATOM 692 C CA . VAL A 1 98 ? -40.720 11.218 20.859 1.00 13.10 87 VAL A CA 1
ATOM 693 C C . VAL A 1 98 ? -41.681 12.147 21.565 1.00 13.06 87 VAL A C 1
ATOM 694 O O . VAL A 1 98 ? -42.007 12.010 22.739 1.00 14.48 87 VAL A O 1
ATOM 698 N N . GLY A 1 99 ? -42.169 13.128 20.774 1.00 12.43 88 GLY A N 1
ATOM 699 C CA . GLY A 1 99 ? -43.168 14.037 21.275 1.00 12.94 88 GLY A CA 1
ATOM 700 C C . GLY A 1 99 ? -44.504 13.379 21.474 1.00 13.84 88 GLY A C 1
ATOM 701 O O . GLY A 1 99 ? -44.796 12.303 20.903 1.00 13.92 88 GLY A O 1
ATOM 702 N N . SER A 1 100 ? -45.369 14.012 22.253 1.00 14.80 89 SER A N 1
ATOM 703 C CA . SER A 1 100 ? -46.636 13.430 22.638 1.00 16.26 89 SER A CA 1
ATOM 704 C C . SER A 1 100 ? -47.685 13.235 21.525 1.00 16.44 89 SER A C 1
ATOM 705 O O . SER A 1 100 ? -48.646 12.505 21.729 1.00 17.29 89 SER A O 1
ATOM 708 N N . GLN A 1 101 ? -47.459 13.879 20.356 1.00 15.92 90 GLN A N 1
ATOM 709 C CA . GLN A 1 101 ? -48.364 13.662 19.229 1.00 16.83 90 GLN A CA 1
ATOM 710 C C . GLN A 1 101 ? -47.771 12.720 18.191 1.00 16.23 90 GLN A C 1
ATOM 711 O O . GLN A 1 101 ? -48.407 12.436 17.174 1.00 18.00 90 GLN A O 1
ATOM 717 N N . VAL A 1 102 ? -46.553 12.234 18.375 1.00 15.31 91 VAL A N 1
ATOM 718 C CA . VAL A 1 102 ? -45.907 11.373 17.411 1.00 15.38 91 VAL A CA 1
ATOM 719 C C . VAL A 1 102 ? -46.460 9.950 17.461 1.00 16.67 91 VAL A C 1
ATOM 720 O O . VAL A 1 102 ? -46.566 9.347 18.540 1.00 18.49 91 VAL A O 1
ATOM 724 N N . THR A 1 103 ? -46.810 9.409 16.288 1.00 17.42 92 THR A N 1
ATOM 725 C CA . THR A 1 103 ? -47.340 8.046 16.156 1.00 19.42 92 THR A CA 1
ATOM 726 C C . THR A 1 103 ? -46.518 7.123 15.246 1.00 19.13 92 THR A C 1
ATOM 727 O O . THR A 1 103 ? -46.731 5.898 15.295 1.00 21.74 92 THR A O 1
ATOM 731 N N . LYS A 1 104 ? -45.650 7.669 14.427 1.00 18.07 93 LYS A N 1
ATOM 732 C CA . LYS A 1 104 ? -45.012 6.850 13.401 1.00 18.49 93 LYS A CA 1
ATOM 733 C C . LYS A 1 104 ? -43.665 6.287 13.839 1.00 17.88 93 LYS A C 1
ATOM 734 O O . LYS A 1 104 ? -43.165 5.377 13.191 1.00 19.61 93 LYS A O 1
ATOM 740 N N . PHE A 1 105 ? -43.071 6.839 14.910 1.00 15.65 94 PHE A N 1
ATOM 741 C CA . PHE A 1 105 ? -41.729 6.473 15.353 1.00 14.51 94 PHE A CA 1
ATOM 742 C C . PHE A 1 105 ? -41.771 6.240 16.833 1.00 14.67 94 PHE A C 1
ATOM 743 O O . PHE A 1 105 ? -42.588 6.810 17.547 1.00 15.29 94 PHE A O 1
ATOM 751 N N . LYS A 1 106 ? -40.861 5.364 17.256 1.00 14.54 95 LYS A N 1
ATOM 752 C CA . LYS A 1 106 ? -40.614 5.066 18.663 1.00 15.51 95 LYS A CA 1
ATOM 753 C C . LYS A 1 106 ? -39.105 5.188 18.939 1.00 13.71 95 LYS A C 1
ATOM 754 O O . LYS A 1 106 ? -38.267 5.090 18.053 1.00 13.06 95 LYS A O 1
ATOM 760 N N . VAL A 1 107 ? -38.792 5.329 20.227 1.00 13.88 96 VAL A N 1
ATOM 761 C CA . VAL A 1 107 ? -37.406 5.272 20.699 1.00 13.23 96 VAL A CA 1
ATOM 762 C C . VAL A 1 107 ? -36.730 4.026 20.169 1.00 13.17 96 VAL A C 1
ATOM 763 O O . VAL A 1 107 ? -37.261 2.914 20.254 1.00 14.30 96 VAL A O 1
ATOM 767 N N . GLY A 1 108 ? -35.547 4.260 19.613 1.00 12.64 97 GLY A N 1
ATOM 768 C CA . GLY A 1 108 ? -34.745 3.252 19.002 1.00 13.08 97 GLY A CA 1
ATOM 769 C C . GLY A 1 108 ? -34.850 3.097 17.502 1.00 13.32 97 GLY A C 1
ATOM 770 O O . GLY A 1 108 ? -34.037 2.420 16.883 1.00 14.23 97 GLY A O 1
ATOM 771 N N . ASP A 1 109 ? -35.881 3.690 16.882 1.00 12.70 98 ASP A N 1
ATOM 772 C CA . ASP A 1 109 ? -35.997 3.588 15.434 1.00 12.75 98 ASP A CA 1
ATOM 773 C C . ASP A 1 109 ? -34.823 4.291 14.784 1.00 11.74 98 ASP A C 1
ATOM 774 O O . ASP A 1 109 ? -34.418 5.389 15.144 1.00 11.67 98 ASP A O 1
ATOM 779 N N . GLU A 1 110 ? -34.319 3.691 13.712 1.00 11.73 99 GLU A N 1
ATOM 780 C CA . GLU A 1 110 ? -33.320 4.297 12.840 1.00 11.07 99 GLU A CA 1
ATOM 781 C C . GLU A 1 110 ? -34.043 5.051 11.723 1.00 10.40 99 GLU A C 1
ATOM 782 O O . GLU A 1 110 ? -34.861 4.488 11.027 1.00 11.02 99 GLU A O 1
ATOM 788 N N . VAL A 1 111 ? -33.749 6.331 11.615 1.00 9.60 100 VAL A N 1
ATOM 789 C CA . VAL A 1 111 ? -34.496 7.253 10.776 1.00 9.60 100 VAL A CA 1
ATOM 790 C C . VAL A 1 111 ? -33.592 8.150 9.971 1.00 8.91 100 VAL A C 1
ATOM 791 O O . VAL A 1 111 ? -32.405 8.297 10.282 1.00 8.97 100 VAL A O 1
ATOM 795 N N . TYR A 1 112 ? -34.168 8.769 8.932 1.00 8.57 101 TYR A N 1
ATOM 796 C CA . TYR A 1 112 ? -33.437 9.726 8.116 1.00 8.43 101 TYR A CA 1
ATOM 797 C C . TYR A 1 112 ? -34.415 10.703 7.495 1.00 7.96 101 TYR A C 1
ATOM 798 O O . TYR A 1 112 ? -35.602 10.405 7.347 1.00 8.50 101 TYR A O 1
ATOM 807 N N . GLY A 1 113 ? -33.918 11.879 7.107 1.00 7.88 102 GLY A N 1
ATOM 808 C CA . GLY A 1 113 ? -34.725 12.845 6.442 1.00 7.81 102 GLY A CA 1
ATOM 809 C C . GLY A 1 113 ? -34.030 14.162 6.325 1.00 7.33 102 GLY A C 1
ATOM 810 O O . GLY A 1 113 ? -32.888 14.341 6.762 1.00 7.83 102 GLY A O 1
ATOM 811 N N . ASP A 1 114 ? -34.693 15.098 5.651 1.00 7.35 103 ASP A N 1
ATOM 812 C CA . ASP A 1 114 ? -34.289 16.516 5.543 1.00 7.42 103 ASP A CA 1
ATOM 813 C C . ASP A 1 114 ? -35.131 17.320 6.525 1.00 7.16 103 ASP A C 1
ATOM 814 O O . ASP A 1 114 ? -36.331 17.361 6.447 1.00 7.26 103 ASP A O 1
ATOM 819 N N . LEU A 1 115 ? -34.420 17.871 7.529 1.00 6.78 104 LEU A N 1
ATOM 820 C CA . LEU A 1 115 ? -35.073 18.502 8.651 1.00 7.49 104 LEU A CA 1
ATOM 821 C C . LEU A 1 115 ? -36.133 19.553 8.309 1.00 7.25 104 LEU A C 1
ATOM 822 O O . LEU A 1 115 ? -37.118 19.735 8.998 1.00 8.16 104 LEU A O 1
ATOM 827 N N . ASN A 1 116 ? -35.883 20.349 7.233 1.00 7.17 105 ASN A N 1
ATOM 828 C CA . ASN A 1 116 ? -36.649 21.547 7.034 1.00 7.28 105 ASN A CA 1
ATOM 829 C C . ASN A 1 116 ? -37.737 21.388 6.013 1.00 6.84 105 ASN A C 1
ATOM 830 O O . ASN A 1 116 ? -37.441 21.321 4.779 1.00 7.52 105 ASN A O 1
ATOM 835 N N . GLU A 1 117 ? -38.965 21.376 6.394 1.00 7.48 106 GLU A N 1
ATOM 836 C CA . GLU A 1 117 ? -40.071 21.208 5.475 1.00 7.91 106 GLU A CA 1
ATOM 837 C C . GLU A 1 117 ? -39.963 22.211 4.351 1.00 8.23 106 GLU A C 1
ATOM 838 O O . GLU A 1 117 ? -40.147 21.858 3.159 1.00 8.34 106 GLU A O 1
ATOM 844 N N . THR A 1 118 ? -39.774 23.482 4.648 1.00 8.52 107 THR A N 1
ATOM 845 C CA . THR A 1 118 ? -39.638 24.596 3.677 1.00 9.05 107 THR A CA 1
ATOM 846 C C . THR A 1 118 ? -38.249 25.151 3.773 1.00 8.67 107 THR A C 1
ATOM 847 O O . THR A 1 118 ? -37.912 25.912 4.700 1.00 8.88 107 THR A O 1
ATOM 851 N N . ALA A 1 119 ? -37.343 24.770 2.880 1.00 8.24 108 ALA A N 1
ATOM 852 C CA . ALA A 1 119 ? -35.955 25.084 3.005 1.00 7.89 108 ALA A CA 1
ATOM 853 C C . ALA A 1 119 ? -35.628 26.521 3.282 1.00 8.30 108 ALA A C 1
ATOM 854 O O . ALA A 1 119 ? -34.615 26.801 3.994 1.00 8.43 108 ALA A O 1
ATOM 856 N N . LEU A 1 120 ? -36.333 27.427 2.695 1.00 8.58 109 LEU A N 1
ATOM 857 C CA . LEU A 1 120 ? -36.005 28.848 2.751 1.00 9.31 109 LEU A CA 1
ATOM 858 C C . LEU A 1 120 ? -36.853 29.588 3.737 1.00 9.66 109 LEU A C 1
ATOM 859 O O . LEU A 1 120 ? -36.588 30.790 3.951 1.00 12.51 109 LEU A O 1
ATOM 864 N N . VAL A 1 121 ? -37.872 28.976 4.336 1.00 8.63 110 VAL A N 1
ATOM 865 C CA . VAL A 1 121 ? -38.796 29.657 5.278 1.00 9.04 110 VAL A CA 1
ATOM 866 C C . VAL A 1 121 ? -38.751 28.968 6.616 1.00 8.84 110 VAL A C 1
ATOM 867 O O . VAL A 1 121 ? -39.079 27.815 6.769 1.00 9.11 110 VAL A O 1
ATOM 871 N N . ASN A 1 122 ? -38.198 29.705 7.593 1.00 9.14 111 ASN A N 1
ATOM 872 C CA . ASN A 1 122 ? -38.025 29.189 8.954 1.00 9.24 111 ASN A CA 1
ATOM 873 C C . ASN A 1 122 ? -37.339 27.853 9.076 1.00 8.35 111 ASN A C 1
ATOM 874 O O . ASN A 1 122 ? -37.761 27.037 9.877 1.00 9.14 111 A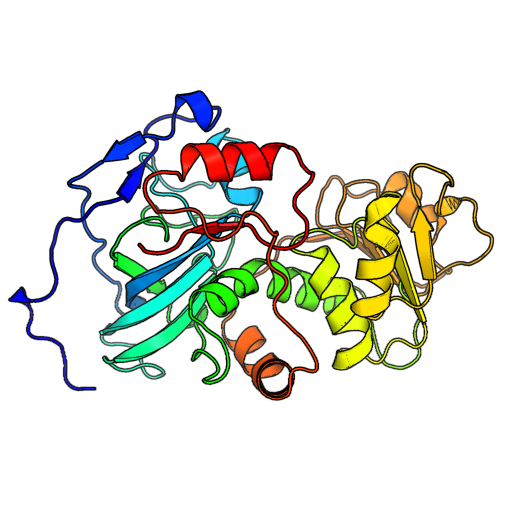SN A O 1
ATOM 879 N N . PRO A 1 123 ? -36.212 27.634 8.396 1.00 8.21 112 PRO A N 1
ATOM 880 C CA . PRO A 1 123 ? -35.444 26.403 8.712 1.00 7.99 112 PRO A CA 1
ATOM 881 C C . PRO A 1 123 ? -34.997 26.465 10.175 1.00 7.93 112 PRO A C 1
ATOM 882 O O . PRO A 1 123 ? -34.859 27.571 10.736 1.00 8.81 112 PRO A O 1
ATOM 886 N N . THR A 1 124 ? -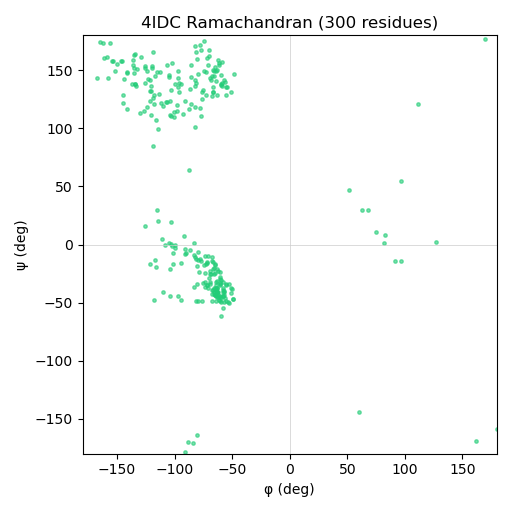34.773 25.323 10.795 1.00 7.74 113 THR A N 1
ATOM 887 C CA . THR A 1 124 ? -34.508 25.301 12.229 1.00 7.79 113 THR A CA 1
ATOM 888 C C . THR A 1 124 ? -33.235 25.994 12.601 1.00 7.89 113 THR A C 1
ATOM 889 O O . THR A 1 124 ? -32.288 26.095 11.824 1.00 7.73 113 THR A O 1
ATOM 893 N N . ARG A 1 125 ? -33.181 26.513 13.832 1.00 8.03 114 ARG A N 1
ATOM 894 C CA . ARG A 1 125 ? -31.978 26.999 14.420 1.00 8.55 114 ARG A CA 1
ATOM 895 C C . ARG A 1 125 ? -31.002 25.877 14.712 1.00 8.55 114 ARG A C 1
ATOM 896 O O . ARG A 1 125 ? -29.785 26.114 14.817 1.00 9.38 114 ARG A O 1
ATOM 904 N N . PHE A 1 126 ? -31.500 24.663 14.893 1.00 8.07 115 PHE A N 1
ATOM 905 C CA . PHE A 1 126 ? -30.728 23.536 15.436 1.00 8.81 115 PHE A CA 1
ATOM 906 C C . PHE A 1 126 ? -30.654 22.414 14.395 1.00 8.14 115 PHE A C 1
ATOM 907 O O . PHE A 1 126 ? -31.441 21.447 14.392 1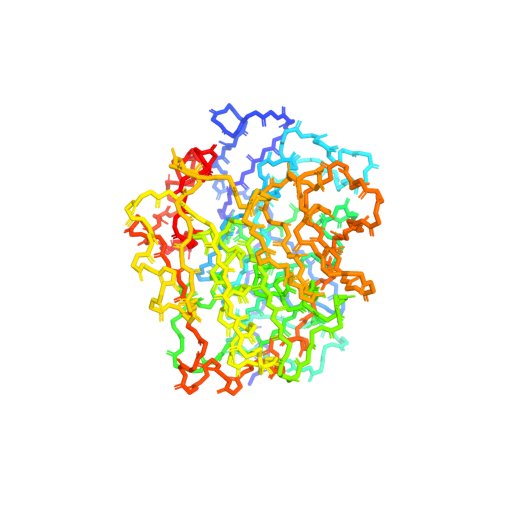.00 8.36 115 PHE A O 1
ATOM 915 N N . GLY A 1 127 ? -29.682 22.527 13.482 1.00 8.08 116 GLY A N 1
ATOM 916 C CA . GLY A 1 127 ? -29.547 21.615 12.388 1.00 7.85 116 GLY A CA 1
ATOM 917 C C . GLY A 1 127 ? -28.862 20.293 12.737 1.00 7.73 116 GLY A C 1
ATOM 918 O O . GLY A 1 127 ? -28.709 19.928 13.900 1.00 8.24 116 GLY A O 1
ATOM 919 N N . SER A 1 128 ? -28.438 19.585 11.712 1.00 7.68 117 SER A N 1
ATOM 920 C CA . SER A 1 128 ? -27.930 18.211 11.846 1.00 7.69 117 SER A CA 1
ATOM 921 C C . SER A 1 128 ? -26.431 18.150 12.086 1.00 8.04 117 SER A C 1
ATOM 922 O O . SER A 1 128 ? -25.977 17.030 12.378 1.00 8.88 117 SER A O 1
ATOM 925 N N . LEU A 1 129 ? -25.677 19.239 12.026 1.00 7.89 118 LEU A N 1
ATOM 926 C CA . LEU A 1 129 ? -24.257 19.217 12.348 1.00 8.41 118 LEU A CA 1
ATOM 927 C C . LEU A 1 129 ? -24.033 19.431 13.845 1.00 8.76 118 LEU A C 1
ATOM 928 O O . LEU A 1 129 ? -23.391 20.386 14.297 1.00 9.54 118 LEU A O 1
ATOM 933 N N . ALA A 1 130 ? -24.553 18.441 14.587 1.00 8.32 119 ALA A N 1
ATOM 934 C CA . ALA A 1 130 ? -24.646 18.469 16.051 1.00 8.63 119 ALA A CA 1
ATOM 935 C C . ALA A 1 130 ? -24.836 17.010 16.478 1.00 8.49 119 ALA A C 1
ATOM 936 O O . ALA A 1 130 ? -25.293 16.173 15.702 1.00 9.32 119 ALA A O 1
ATOM 938 N N . GLU A 1 131 ? -24.546 16.714 17.750 1.00 8.69 120 GLU A N 1
ATOM 939 C CA . GLU A 1 131 ? -24.723 15.312 18.216 1.00 9.09 120 GLU A CA 1
ATOM 940 C C . GLU A 1 131 ? -26.174 14.889 18.319 1.00 8.90 120 GLU A C 1
ATOM 941 O O . GLU A 1 131 ? -26.450 13.688 18.141 1.00 8.93 120 GLU A O 1
ATOM 947 N N . TYR A 1 132 ? -27.077 15.828 18.575 1.00 8.81 121 TYR A N 1
ATOM 948 C CA . TYR A 1 132 ? -28.520 15.590 18.683 1.00 8.84 121 TYR A CA 1
ATOM 949 C C . TYR A 1 132 ? -29.254 16.666 17.911 1.00 8.88 121 TYR A C 1
ATOM 950 O O . TYR A 1 132 ? -28.818 17.808 17.930 1.00 9.19 121 TYR A O 1
ATOM 959 N N . THR A 1 133 ? -30.407 16.346 17.320 1.00 8.53 122 THR A N 1
ATOM 960 C CA . THR A 1 133 ? -31.259 17.328 16.646 1.00 8.91 122 THR A CA 1
ATOM 961 C C . THR A 1 133 ? -32.715 16.951 16.813 1.00 9.28 122 THR A C 1
ATOM 962 O O . THR A 1 133 ? -33.047 15.785 16.983 1.00 9.66 122 THR A O 1
ATOM 966 N N . ALA A 1 134 ? -33.584 17.938 16.671 1.00 9.21 123 ALA A N 1
ATOM 967 C CA . ALA A 1 134 ? -35.044 17.754 16.718 1.00 9.25 123 ALA A CA 1
ATOM 968 C C . ALA A 1 134 ? -35.606 17.789 15.308 1.00 9.37 123 ALA A C 1
ATOM 969 O O . ALA A 1 134 ? -35.274 18.727 14.523 1.00 9.62 123 ALA A O 1
ATOM 971 N N . ALA A 1 135 ? -36.476 16.822 14.974 1.00 9.27 124 ALA A N 1
ATOM 972 C CA . ALA A 1 135 ? -37.050 16.694 13.637 1.00 9.02 124 ALA A CA 1
ATOM 973 C C . ALA A 1 135 ? -38.527 16.459 13.689 1.00 9.14 124 ALA A C 1
ATOM 974 O O . ALA A 1 135 ? -39.043 15.613 14.436 1.00 9.73 124 ALA A O 1
ATOM 976 N N . ASP A 1 136 ? -39.269 17.124 12.799 1.00 9.44 125 ASP A N 1
ATOM 977 C CA . ASP A 1 136 ? -40.677 16.873 12.606 1.00 9.88 125 ASP A CA 1
ATOM 978 C C . ASP A 1 136 ? -40.870 15.413 12.208 1.00 9.78 125 ASP A C 1
ATOM 979 O O . ASP A 1 136 ? -40.196 14.910 11.304 1.00 9.69 125 ASP A O 1
ATOM 984 N N . GLU A 1 137 ? -41.854 14.757 12.793 1.00 10.47 126 GLU A N 1
ATOM 985 C CA . GLU A 1 137 ? -42.222 13.423 12.347 1.00 11.61 126 GLU A CA 1
ATOM 986 C C . GLU A 1 137 ? -42.428 13.403 10.823 1.00 11.36 126 GLU A C 1
ATOM 987 O O . GLU A 1 137 ? -42.029 12.468 10.166 1.00 11.31 126 GLU A O 1
ATOM 993 N N . ARG A 1 138 ? -43.068 14.435 10.301 1.00 10.83 127 ARG A N 1
ATOM 994 C CA . ARG A 1 138 ? -43.485 14.450 8.874 1.00 11.11 127 ARG A CA 1
ATOM 995 C C . ARG A 1 138 ? -42.335 14.473 7.932 1.00 10.12 127 ARG A C 1
ATOM 996 O O . ARG A 1 138 ? -42.543 14.106 6.771 1.00 10.36 127 ARG A O 1
ATOM 1004 N N . VAL A 1 139 ? -41.127 14.867 8.300 1.00 8.68 128 VAL A N 1
ATOM 1005 C CA . VAL A 1 139 ? -39.982 14.867 7.372 1.00 8.74 128 VAL A CA 1
ATOM 1006 C C . VAL A 1 139 ? -39.199 13.588 7.377 1.00 8.97 128 VAL A C 1
ATOM 1007 O O . VAL A 1 139 ? -38.270 13.438 6.583 1.00 9.36 128 VAL A O 1
ATOM 1011 N N . LEU A 1 140 ? -39.484 12.666 8.295 1.00 9.07 129 LEU A N 1
ATOM 1012 C CA . LEU A 1 140 ? -38.660 11.480 8.481 1.00 9.43 129 LEU A CA 1
ATOM 1013 C C . LEU A 1 140 ? -39.269 10.239 7.864 1.00 9.54 129 LEU A C 1
ATOM 1014 O O . LEU A 1 140 ? -40.449 10.095 7.713 1.00 10.28 129 LEU A O 1
ATOM 1019 N N . ALA A 1 141 ? -38.346 9.318 7.588 1.00 9.47 130 ALA A N 1
ATOM 1020 C CA . ALA A 1 141 ? -38.659 7.941 7.188 1.00 10.00 130 ALA A CA 1
ATOM 1021 C C . ALA A 1 141 ? -37.781 6.950 7.915 1.00 10.25 130 ALA A C 1
ATOM 1022 O O . ALA A 1 141 ? -36.678 7.310 8.394 1.00 9.24 130 ALA A O 1
ATOM 1024 N N . HIS A 1 142 ? -38.227 5.706 7.979 1.00 11.35 131 HIS A N 1
ATOM 1025 C CA . HIS A 1 142 ? -37.392 4.642 8.525 1.00 12.16 131 HIS A CA 1
ATOM 1026 C C . HIS A 1 142 ? -36.196 4.407 7.609 1.00 11.93 131 HIS A C 1
ATOM 1027 O O . HIS A 1 142 ? -36.360 4.277 6.372 1.00 12.30 131 HIS A O 1
ATOM 1034 N N . LYS A 1 143 ? -35.010 4.262 8.157 1.00 11.59 132 LYS A N 1
ATOM 1035 C CA . LYS A 1 143 ? -33.850 3.970 7.354 1.00 11.96 132 LYS A CA 1
ATOM 1036 C C . LYS A 1 143 ? -33.945 2.567 6.751 1.00 13.07 132 LYS A C 1
ATOM 1037 O O . LYS A 1 143 ? -34.161 1.621 7.520 1.00 14.15 132 LYS A O 1
ATOM 1043 N N . PRO A 1 144 ? -33.784 2.416 5.419 1.00 13.75 133 PRO A N 1
ATOM 1044 C CA . PRO A 1 144 ? -33.662 1.075 4.856 1.00 15.07 133 PRO A CA 1
ATOM 1045 C C . PRO A 1 144 ? -32.551 0.270 5.511 1.00 15.72 133 PRO A C 1
ATOM 1046 O O . PRO A 1 144 ? -31.453 0.802 5.741 1.00 14.61 133 PRO A O 1
ATOM 1050 N N . LYS A 1 145 ? -32.826 -0.978 5.828 1.00 17.40 134 LYS A N 1
ATOM 1051 C CA . LYS A 1 145 ? -31.882 -1.757 6.592 1.00 18.89 134 LYS A CA 1
ATOM 1052 C C . LYS A 1 145 ? -30.584 -2.037 5.837 1.00 17.95 134 LYS A C 1
ATOM 1053 O O . LYS A 1 145 ? -29.525 -2.248 6.463 1.00 18.88 134 LYS A O 1
ATOM 1059 N N . ASN A 1 146 ? -30.647 -2.024 4.524 1.00 16.94 135 ASN A N 1
ATOM 1060 C CA . ASN A 1 146 ? -29.476 -2.288 3.708 1.00 17.65 135 ASN A CA 1
ATOM 1061 C C . ASN A 1 146 ? -28.552 -1.080 3.504 1.00 17.02 135 ASN A C 1
ATOM 1062 O O . ASN A 1 146 ? -27.497 -1.252 2.902 1.00 19.50 135 ASN A O 1
ATOM 1067 N N . LEU A 1 147 ? -28.992 0.108 3.889 1.00 15.35 136 LEU A N 1
ATOM 1068 C CA . LEU A 1 147 ? -28.170 1.308 3.733 1.00 14.78 136 LEU A CA 1
ATOM 1069 C C . LEU A 1 147 ? -27.427 1.623 5.022 1.00 14.08 136 LEU A C 1
ATOM 1070 O O . LEU A 1 147 ? -27.997 1.545 6.120 1.00 14.23 136 LEU A O 1
ATOM 1075 N N . SER A 1 148 ? -26.179 2.022 4.894 1.00 13.49 137 SER A N 1
ATOM 1076 C CA . SER A 1 148 ? -25.473 2.545 6.068 1.00 13.13 137 SER A CA 1
ATOM 1077 C C . SER A 1 148 ? -26.029 3.882 6.477 1.00 12.21 137 SER A C 1
ATOM 1078 O O . SER A 1 148 ? -26.754 4.555 5.747 1.00 11.34 137 SER A O 1
ATOM 1081 N N . PHE A 1 149 ? -25.672 4.374 7.665 1.00 12.00 138 PHE A N 1
ATOM 1082 C CA . PHE A 1 149 ? -26.024 5.692 8.053 1.00 10.69 138 PHE A CA 1
ATOM 1083 C C . PHE A 1 149 ? -25.395 6.755 7.156 1.00 10.36 138 PHE A C 1
ATOM 1084 O O . PHE A 1 149 ? -26.042 7.759 6.846 1.00 10.01 138 PHE A O 1
ATOM 1092 N N . ILE A 1 150 ? -24.160 6.570 6.710 1.00 10.99 139 ILE A N 1
ATOM 1093 C CA . ILE A 1 150 ? -23.553 7.488 5.757 1.00 11.40 139 ILE A CA 1
ATOM 1094 C C . ILE A 1 150 ? -24.405 7.535 4.461 1.00 10.83 139 ILE A C 1
ATOM 1095 O O . ILE A 1 150 ? -24.701 8.625 3.965 1.00 10.55 139 ILE A O 1
ATOM 1100 N N . GLU A 1 151 ? -24.744 6.368 3.931 1.00 11.28 140 GLU A N 1
ATOM 1101 C CA . GLU A 1 151 ? -25.524 6.315 2.674 1.00 11.07 140 GLU A CA 1
ATOM 1102 C C . GLU A 1 151 ? -26.888 6.967 2.863 1.00 10.70 140 GLU A C 1
ATOM 1103 O O . GLU A 1 151 ? -27.378 7.732 2.019 1.00 10.57 140 GLU A O 1
ATOM 1109 N N . ALA A 1 152 ? -27.558 6.666 3.955 1.00 10.11 141 ALA A N 1
ATOM 1110 C CA . ALA A 1 152 ? -28.879 7.250 4.191 1.00 9.98 141 ALA A CA 1
ATOM 1111 C C . ALA A 1 152 ? -28.815 8.742 4.370 1.00 9.50 141 ALA A C 1
ATOM 1112 O O . ALA A 1 152 ? -29.653 9.465 3.820 1.00 9.09 141 ALA A O 1
ATOM 1114 N N . ALA A 1 153 ? -27.857 9.262 5.132 1.00 9.46 142 ALA A N 1
ATOM 1115 C CA . ALA A 1 153 ? -27.756 10.690 5.337 1.00 9.27 142 ALA A CA 1
ATOM 1116 C C . ALA A 1 153 ? -27.559 11.428 4.031 1.00 8.67 142 ALA A C 1
ATOM 1117 O O . ALA A 1 153 ? -27.949 12.584 3.921 1.00 8.80 142 ALA A O 1
ATOM 1119 N N . SER A 1 154 ? -26.913 10.786 3.055 1.00 9.11 143 SER A N 1
ATOM 1120 C CA . SER A 1 154 ? -26.615 11.410 1.758 1.00 9.06 143 SER A CA 1
ATOM 1121 C C . SER A 1 154 ? -27.888 11.733 0.967 1.00 8.78 143 SER A C 1
ATOM 1122 O O . SER A 1 154 ? -27.858 12.562 0.058 1.00 9.36 143 SER A O 1
ATOM 1125 N N . LEU A 1 155 ? -28.971 11.014 1.242 1.00 8.77 144 LEU A N 1
ATOM 1126 C CA . LEU A 1 155 ? -30.131 10.977 0.332 1.00 8.99 144 LEU A CA 1
ATOM 1127 C C . LEU A 1 155 ? -31.142 12.124 0.377 1.00 8.70 144 LEU A C 1
ATOM 1128 O O . LEU A 1 155 ? -31.602 12.553 -0.689 1.00 8.71 144 LEU A O 1
ATOM 1133 N N . PRO A 1 156 ? -31.645 12.536 1.561 1.00 7.91 145 PRO A N 1
ATOM 1134 C CA . PRO A 1 156 ? -33.013 13.143 1.543 1.00 7.94 145 PRO A CA 1
ATOM 1135 C C . PRO A 1 156 ? -33.201 14.406 0.670 1.00 7.58 145 PRO A C 1
ATOM 1136 O O . PRO A 1 156 ? -34.063 14.391 -0.197 1.00 7.93 145 PRO A O 1
ATOM 1140 N N . LEU A 1 157 ? -32.504 15.515 0.946 1.00 7.19 146 LEU A N 1
ATOM 1141 C CA . LEU A 1 157 ? -32.758 16.730 0.220 1.00 7.42 146 LEU A CA 1
ATOM 1142 C C . LEU A 1 157 ? -32.609 16.460 -1.290 1.00 7.48 146 LEU A C 1
ATOM 1143 O O . LEU A 1 157 ? -33.448 16.830 -2.111 1.00 7.68 146 LEU A O 1
ATOM 1148 N N . ALA A 1 158 ? -31.517 15.826 -1.653 1.00 7.55 147 ALA A N 1
ATOM 1149 C CA . ALA A 1 158 ? -31.240 15.610 -3.079 1.00 8.08 147 ALA A CA 1
ATOM 1150 C C . ALA A 1 158 ? -32.260 14.709 -3.786 1.00 8.21 147 ALA A C 1
ATOM 1151 O O . ALA A 1 158 ? -32.746 15.025 -4.859 1.00 8.62 147 ALA A O 1
ATOM 1153 N N . ILE A 1 159 ? -32.557 13.554 -3.164 1.00 8.00 148 ILE A N 1
ATOM 1154 C CA . ILE A 1 159 ? -33.453 12.621 -3.810 1.00 8.65 148 ILE A CA 1
ATOM 1155 C C . ILE A 1 159 ? -34.891 13.131 -3.882 1.00 8.53 148 ILE A C 1
ATOM 1156 O O . ILE A 1 159 ? -35.602 12.894 -4.849 1.00 9.15 148 ILE A O 1
ATOM 1161 N N . GLU A 1 160 ? -35.265 13.874 -2.825 1.00 8.11 149 GLU A N 1
ATOM 1162 C CA . GLU A 1 160 ? -36.603 14.456 -2.840 1.00 8.37 149 GLU A CA 1
ATOM 1163 C C . GLU A 1 160 ? -36.713 15.599 -3.856 1.00 8.38 149 GLU A C 1
ATOM 1164 O O . GLU A 1 160 ? -37.755 15.771 -4.486 1.00 8.46 149 GLU A O 1
ATOM 1170 N N . THR A 1 161 ? -35.657 16.392 -3.990 1.00 7.90 150 THR A N 1
ATOM 1171 C CA . THR A 1 161 ? -35.658 17.458 -5.032 1.00 8.10 150 THR A CA 1
ATOM 1172 C C . THR A 1 161 ? -35.730 16.801 -6.384 1.00 8.10 150 THR A C 1
ATOM 1173 O O . THR A 1 161 ? -36.499 17.276 -7.254 1.00 8.25 150 THR A O 1
ATOM 1177 N N . ALA A 1 162 ? -34.972 15.757 -6.637 1.00 7.85 151 ALA A N 1
ATOM 1178 C CA . ALA A 1 162 ? -34.997 15.091 -7.916 1.00 7.76 151 ALA A CA 1
ATOM 1179 C C . ALA A 1 162 ? -36.415 14.561 -8.179 1.00 8.14 151 ALA A C 1
ATOM 1180 O O . ALA A 1 162 ? -36.966 14.763 -9.275 1.00 8.69 151 ALA A O 1
ATOM 1182 N N . HIS A 1 163 ? -37.016 13.880 -7.216 1.00 8.17 152 HIS A N 1
ATOM 1183 C CA . HIS A 1 163 ? -38.326 13.309 -7.392 1.00 8.92 152 HIS A CA 1
ATOM 1184 C C . HIS A 1 163 ? -39.395 14.380 -7.668 1.00 8.59 152 HIS A C 1
ATOM 1185 O O . HIS A 1 163 ? -40.219 14.256 -8.576 1.00 8.60 152 HIS A O 1
ATOM 1192 N N . GLU A 1 164 ? -39.389 15.446 -6.851 1.00 8.19 153 GLU A N 1
ATOM 1193 C CA . GLU A 1 164 ? -40.414 16.486 -6.975 1.00 8.53 153 GLU A CA 1
ATOM 1194 C C . GLU A 1 164 ? -40.310 17.204 -8.323 1.00 8.11 153 GLU A C 1
ATOM 1195 O O . GLU A 1 164 ? -41.304 17.498 -8.966 1.00 8.53 153 GLU A O 1
ATOM 1201 N N . GLY A 1 165 ? -39.074 17.469 -8.757 1.00 7.72 154 GLY A N 1
ATOM 1202 C CA . GLY A 1 165 ? -38.902 18.155 -10.055 1.00 7.80 154 GLY A CA 1
ATOM 1203 C C . GLY A 1 165 ? -39.420 17.325 -11.189 1.00 8.23 154 GLY A C 1
ATOM 1204 O O . GLY A 1 165 ? -40.045 17.834 -12.130 1.00 8.67 154 GLY A O 1
ATOM 1205 N N . LEU A 1 166 ? -39.170 16.017 -11.165 1.00 8.41 155 LEU A N 1
ATOM 1206 C CA . LEU A 1 166 ? -39.655 15.116 -12.226 1.00 8.46 155 LEU A CA 1
ATOM 1207 C C . LEU A 1 166 ? -41.169 15.021 -12.178 1.00 8.91 155 LEU A C 1
ATOM 1208 O O . LEU A 1 166 ? -41.831 14.954 -13.232 1.00 9.84 155 LEU A O 1
ATOM 1213 N N . GLU A 1 167 ? -41.799 14.982 -11.010 1.00 9.07 156 GLU A N 1
ATOM 1214 C CA . GLU A 1 167 ? -43.277 15.046 -10.919 1.00 10.21 156 GLU A CA 1
ATOM 1215 C C . GLU A 1 167 ? -43.852 16.354 -11.432 1.00 9.70 156 GLU A C 1
ATOM 1216 O O . GLU A 1 167 ? -44.847 16.376 -12.170 1.00 10.49 156 GLU A O 1
ATOM 1222 N N . ARG A 1 168 ? -43.198 17.458 -11.093 1.00 9.23 157 ARG A N 1
ATOM 1223 C CA . ARG A 1 168 ? -43.643 18.764 -11.591 1.00 9.47 157 ARG A CA 1
ATOM 1224 C C . ARG A 1 168 ? -43.531 18.857 -13.138 1.00 9.76 157 ARG A C 1
ATOM 1225 O O . ARG A 1 168 ? -44.329 19.539 -13.778 1.00 11.08 157 ARG A O 1
ATOM 1233 N N . ALA A 1 169 ? -42.542 18.167 -13.685 1.00 9.13 158 ALA A N 1
ATOM 1234 C CA . ALA A 1 169 ? -42.372 18.131 -15.159 1.00 9.81 158 ALA A CA 1
ATOM 1235 C C . ALA A 1 169 ? -43.251 17.098 -15.770 1.00 10.67 158 ALA A C 1
ATOM 1236 O O . ALA A 1 169 ? -43.218 16.974 -17.003 1.00 11.52 158 ALA A O 1
ATOM 1238 N N . GLU A 1 170 ? -44.063 16.373 -15.013 1.00 10.99 159 GLU A N 1
ATOM 1239 C CA . GLU A 1 170 ? -45.029 15.371 -15.507 1.00 11.87 159 GLU A CA 1
ATOM 1240 C C . GLU A 1 170 ? -44.304 14.237 -16.217 1.00 12.03 159 GLU A C 1
ATOM 1241 O O . GLU A 1 170 ? -44.860 13.597 -17.153 1.00 13.34 159 GLU A O 1
ATOM 1247 N N . LEU A 1 171 ? -43.078 13.912 -15.840 1.00 10.89 160 LEU A N 1
ATOM 1248 C CA . LEU A 1 171 ? -42.377 12.741 -16.434 1.00 11.15 160 LEU A CA 1
ATOM 1249 C C . LEU A 1 171 ? -43.201 11.488 -16.154 1.00 11.52 160 LEU A C 1
ATOM 1250 O O . LEU A 1 171 ? -43.790 11.302 -15.105 1.00 11.95 160 LEU A O 1
ATOM 1255 N N . SER A 1 172 ? -43.293 10.645 -17.187 1.00 11.00 161 SER A N 1
ATOM 1256 C CA . SER A 1 172 ? -44.025 9.374 -17.121 1.00 11.11 161 SER A CA 1
ATOM 1257 C C . SER A 1 172 ? -43.438 8.445 -18.182 1.00 11.21 161 SER A C 1
ATOM 1258 O O . SER A 1 172 ? -42.557 8.813 -18.977 1.00 11.54 161 SER A O 1
ATOM 1261 N N . ALA A 1 173 ? -43.878 7.225 -18.175 1.00 11.32 162 ALA A N 1
ATOM 1262 C CA . ALA A 1 173 ? -43.270 6.176 -18.951 1.00 11.74 162 ALA A CA 1
ATOM 1263 C C . ALA A 1 173 ? -43.206 6.542 -20.427 1.00 11.93 162 ALA A C 1
ATOM 1264 O O . ALA A 1 173 ? -44.165 6.903 -21.063 1.00 12.14 162 ALA A O 1
ATOM 1266 N N . GLY A 1 174 ? -42.039 6.262 -20.975 1.00 12.09 163 GLY A N 1
ATOM 1267 C CA . GLY A 1 174 ? -41.784 6.414 -22.432 1.00 12.98 163 GLY A CA 1
ATOM 1268 C C . GLY A 1 174 ? -41.233 7.752 -22.836 1.00 12.93 163 GLY A C 1
ATOM 1269 O O . GLY A 1 174 ? -40.837 7.863 -23.979 1.00 14.96 163 GLY A O 1
ATOM 1270 N N . LYS A 1 175 ? -41.278 8.743 -21.994 1.00 12.00 164 LYS A N 1
ATOM 1271 C CA . LYS A 1 175 ? -40.860 10.104 -22.321 1.00 11.90 164 LYS A CA 1
ATOM 1272 C C . LYS A 1 175 ? -39.338 10.235 -22.231 1.00 12.26 164 LYS A C 1
ATOM 1273 O O . LYS A 1 175 ? -38.658 9.437 -21.560 1.00 12.78 164 LYS A O 1
ATOM 1279 N N . SER A 1 176 ? -38.782 11.245 -22.889 1.00 12.12 165 SER A N 1
ATOM 1280 C CA . SER A 1 176 ? -37.343 11.550 -22.803 1.00 11.83 165 SER A CA 1
ATOM 1281 C C . SER A 1 176 ? -37.064 12.659 -21.879 1.00 11.42 165 SER A C 1
ATOM 1282 O O . SER A 1 176 ? -37.906 13.540 -21.670 1.00 11.73 165 SER A O 1
ATOM 1285 N N A VAL A 1 177 ? -35.890 12.646 -21.263 0.50 10.94 166 VAL A N 1
ATOM 1286 N N B VAL A 1 177 ? -35.883 12.632 -21.260 0.50 11.14 166 VAL A N 1
ATOM 1287 C CA A VAL A 1 177 ? -35.497 13.734 -20.374 0.50 10.61 166 VAL A CA 1
ATOM 1288 C CA B VAL A 1 177 ? -35.459 13.604 -20.235 0.50 10.90 166 VAL A CA 1
ATOM 1289 C C A VAL A 1 177 ? -34.016 14.062 -20.507 0.50 10.66 166 VAL A C 1
ATOM 1290 C C B VAL A 1 177 ? -34.009 14.047 -20.508 0.50 10.85 166 VAL A C 1
ATOM 1291 O O A VAL A 1 177 ? -33.182 13.176 -20.668 0.50 11.45 166 VAL A O 1
ATOM 1292 O O B VAL A 1 177 ? -33.172 13.192 -20.781 0.50 11.68 166 VAL A O 1
ATOM 1299 N N . LEU A 1 178 ? -33.746 15.348 -20.424 1.00 10.24 167 LEU A N 1
ATOM 1300 C CA . LEU A 1 178 ? -32.392 15.884 -20.407 1.00 10.64 167 LEU A CA 1
ATOM 1301 C C . LEU A 1 178 ? -32.148 16.497 -19.026 1.00 10.14 167 LEU A C 1
ATOM 1302 O O . LEU A 1 178 ? -32.924 17.366 -18.568 1.00 10.08 167 LEU A O 1
ATOM 1307 N N . VAL A 1 179 ? -31.051 16.108 -18.391 1.00 9.91 168 VAL A N 1
ATOM 1308 C CA . VAL A 1 179 ? -30.625 16.578 -17.071 1.00 9.95 168 VAL A CA 1
ATOM 1309 C C . VAL A 1 179 ? -29.402 17.450 -17.238 1.00 10.82 168 VAL A C 1
ATOM 1310 O O . VAL A 1 179 ? -28.341 16.981 -17.742 1.00 12.41 168 VAL A O 1
ATOM 1314 N N . LEU A 1 180 ? -29.480 18.721 -16.846 1.00 11.26 169 LEU A N 1
ATOM 1315 C CA . LEU A 1 180 ? -28.290 19.633 -16.858 1.00 11.63 169 LEU A CA 1
ATOM 1316 C C . LEU A 1 180 ? -27.638 19.586 -15.503 1.00 11.60 169 LEU A C 1
ATOM 1317 O O . LEU A 1 180 ? -28.268 19.989 -14.477 1.00 11.58 169 LEU A O 1
ATOM 1322 N N . GLY A 1 181 ? -26.438 19.035 -15.391 1.00 11.28 170 GLY A N 1
ATOM 1323 C CA . GLY A 1 181 ? -25.777 18.821 -14.089 1.00 11.80 170 GLY A CA 1
ATOM 1324 C C . GLY A 1 181 ? -25.963 17.426 -13.568 1.00 11.96 170 GLY A C 1
ATOM 1325 O O . GLY A 1 181 ? -26.346 17.249 -12.387 1.00 13.24 170 GLY A O 1
ATOM 1326 N N . GLY A 1 182 ? -25.617 16.404 -14.306 1.00 11.52 171 GLY A N 1
ATOM 1327 C CA . GLY A 1 182 ? -25.892 15.061 -13.935 1.00 11.15 171 GLY A CA 1
ATOM 1328 C C . GLY A 1 182 ? -25.048 14.469 -12.837 1.00 11.10 171 GLY A C 1
ATOM 1329 O O . GLY A 1 182 ? -25.436 13.403 -12.309 1.00 11.59 171 GLY A O 1
ATOM 1330 N N . ALA A 1 183 ? -23.886 15.056 -12.524 1.00 11.21 172 ALA A N 1
ATOM 1331 C CA . ALA A 1 183 ? -22.928 14.398 -11.619 1.00 11.73 172 ALA A CA 1
ATOM 1332 C C . ALA A 1 183 ? -22.981 14.919 -10.167 1.00 11.71 172 ALA A C 1
ATOM 1333 O O . ALA A 1 183 ? -22.250 14.346 -9.370 1.00 12.26 172 ALA A O 1
ATOM 1335 N N . GLY A 1 184 ? -23.852 15.891 -9.836 1.00 11.18 173 GLY A N 1
ATOM 1336 C CA . GLY A 1 184 ? -23.907 16.370 -8.476 1.00 11.28 173 GLY A CA 1
ATOM 1337 C C . GLY A 1 184 ? -24.827 15.635 -7.592 1.00 10.51 173 GLY A C 1
ATOM 1338 O O . GLY A 1 184 ? -25.364 14.592 -7.924 1.00 10.41 173 GLY A O 1
AT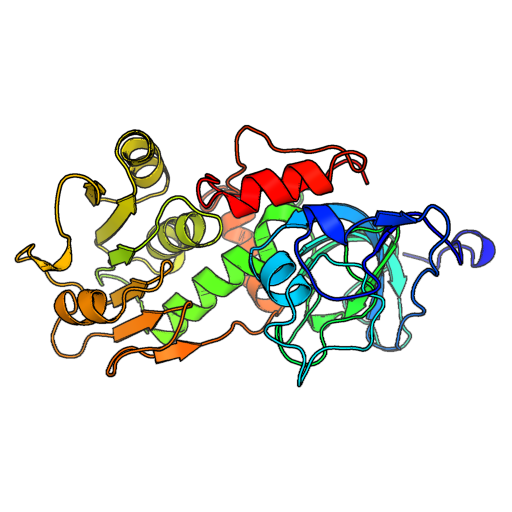OM 1339 N N . GLY A 1 185 ? -25.008 16.218 -6.432 1.00 10.02 174 GLY A N 1
ATOM 1340 C CA . GLY A 1 185 ? -25.887 15.578 -5.430 1.00 9.81 174 GLY A CA 1
ATOM 1341 C C . GLY A 1 185 ? -27.282 15.353 -5.907 1.00 9.25 174 GLY A C 1
ATOM 1342 O O . GLY A 1 185 ? -27.833 14.255 -5.750 1.00 9.64 174 GLY A O 1
ATOM 1343 N N . VAL A 1 186 ? -27.874 16.331 -6.553 1.00 8.75 175 VAL A N 1
ATOM 1344 C CA . VAL A 1 186 ? -29.223 16.186 -7.096 1.00 8.45 175 VAL A CA 1
ATOM 1345 C C . VAL A 1 186 ? -29.239 15.433 -8.425 1.00 8.50 175 VAL A C 1
ATOM 1346 O O . VAL A 1 186 ? -30.055 14.543 -8.645 1.00 8.96 175 VAL A O 1
ATOM 1350 N N . GLY A 1 187 ? -28.363 15.841 -9.338 1.00 8.84 176 GLY A N 1
ATOM 1351 C CA . GLY A 1 187 ? -28.387 15.285 -10.687 1.00 9.00 176 GLY A CA 1
ATOM 1352 C C . GLY A 1 187 ? -28.222 13.796 -10.741 1.00 9.29 176 GLY A C 1
ATOM 1353 O O . GLY A 1 187 ? -28.847 13.105 -11.583 1.00 9.84 176 GLY A O 1
ATOM 1354 N N . THR A 1 188 ? -27.391 13.222 -9.881 1.00 9.62 177 THR A N 1
ATOM 1355 C CA . THR A 1 188 ? -27.206 11.789 -9.847 1.00 10.41 177 THR A CA 1
ATOM 1356 C C . THR A 1 188 ? -28.521 11.055 -9.523 1.00 10.97 177 THR A C 1
ATOM 1357 O O . THR A 1 188 ? -28.772 9.945 -10.063 1.00 13.84 177 THR A O 1
ATOM 1361 N N . HIS A 1 189 ? -29.379 11.662 -8.700 1.00 9.83 178 HIS A N 1
ATOM 1362 C CA . HIS A 1 189 ? -30.689 11.115 -8.455 1.00 9.90 178 HIS A CA 1
ATOM 1363 C C . HIS A 1 189 ? -31.704 11.429 -9.528 1.00 9.50 178 HIS A C 1
ATOM 1364 O O . HIS A 1 189 ? -32.588 10.616 -9.791 1.00 10.36 178 HIS A O 1
ATOM 1371 N N . ILE A 1 190 ? -31.639 12.595 -10.153 1.00 8.79 179 ILE A N 1
ATOM 1372 C CA . ILE A 1 190 ? -32.515 12.840 -11.305 1.00 8.67 179 ILE A CA 1
ATOM 1373 C C . ILE A 1 190 ? -32.340 11.706 -12.325 1.00 9.12 179 ILE A C 1
ATOM 1374 O O . ILE A 1 190 ? -33.338 11.173 -12.854 1.00 9.52 179 ILE A O 1
ATOM 1379 N N . ILE A 1 191 ? -31.099 11.387 -12.663 1.00 9.16 180 ILE A N 1
ATOM 1380 C CA . ILE A 1 191 ? -30.835 10.354 -13.670 1.00 9.48 180 ILE A CA 1
ATOM 1381 C C . ILE A 1 191 ? -31.470 9.038 -13.216 1.00 9.87 180 ILE A C 1
ATOM 1382 O O . ILE A 1 191 ? -32.176 8.336 -13.946 1.00 10.34 180 ILE A O 1
ATOM 1387 N N . GLN A 1 192 ? -31.136 8.579 -11.992 1.00 9.90 181 GLN A N 1
ATOM 1388 C CA . GLN A 1 192 ? -31.580 7.281 -11.538 1.00 10.35 181 GLN A CA 1
ATOM 1389 C C . GLN A 1 192 ? -33.100 7.191 -11.436 1.00 10.39 181 GLN A C 1
ATOM 1390 O O . GLN A 1 192 ? -33.734 6.194 -11.802 1.00 10.69 181 GLN A O 1
ATOM 1396 N N . LEU A 1 193 ? -33.699 8.231 -10.862 1.00 9.92 182 LEU A N 1
ATOM 1397 C CA . LEU A 1 193 ? -35.182 8.236 -10.741 1.00 9.95 182 LEU A CA 1
ATOM 1398 C C . LEU A 1 193 ? -35.830 8.278 -12.108 1.00 9.89 182 LEU A C 1
ATOM 1399 O O . LEU A 1 193 ? -36.814 7.555 -12.350 1.00 10.33 182 LEU A O 1
ATOM 1404 N N . ALA A 1 194 ? -35.303 9.112 -12.993 1.00 9.91 183 ALA A N 1
ATOM 1405 C CA . ALA A 1 194 ? -35.941 9.199 -14.315 1.00 10.03 183 ALA A CA 1
ATOM 1406 C C . ALA A 1 194 ? -35.969 7.847 -14.983 1.00 11.32 183 ALA A C 1
ATOM 1407 O O . ALA A 1 194 ? -36.982 7.479 -15.621 1.00 12.06 183 ALA A O 1
ATOM 1409 N N . LYS A 1 195 ? -34.875 7.083 -14.937 1.00 12.25 184 LYS A N 1
ATOM 1410 C CA . LYS A 1 195 ? -34.789 5.822 -15.612 1.00 14.54 184 LYS A CA 1
ATOM 1411 C C . LYS A 1 195 ? -35.566 4.766 -14.858 1.00 15.33 184 LYS A C 1
ATOM 1412 O O . LYS A 1 195 ? -36.334 3.998 -15.461 1.00 18.23 184 LYS A O 1
ATOM 1418 N N . HIS A 1 196 ? -35.393 4.634 -13.552 1.00 14.58 185 HIS A N 1
ATOM 1419 C CA . HIS A 1 196 ? -35.765 3.433 -12.846 1.00 16.21 185 HIS A CA 1
ATOM 1420 C C . HIS A 1 196 ? -37.087 3.571 -12.086 1.00 15.74 185 HIS A C 1
ATOM 1421 O O . HIS A 1 196 ? -37.659 2.560 -11.697 1.00 18.92 185 HIS A O 1
ATOM 1428 N N . VAL A 1 197 ? -37.558 4.799 -11.854 1.00 13.73 186 VAL A N 1
ATOM 1429 C CA . VAL A 1 197 ? -38.805 5.103 -11.138 1.00 13.84 186 VAL A CA 1
ATOM 1430 C C . VAL A 1 197 ? -39.923 5.683 -12.078 1.00 13.78 186 VAL A C 1
ATOM 1431 O O . VAL A 1 197 ? -41.089 5.307 -11.978 1.00 15.48 186 VAL A O 1
ATOM 1435 N N . PHE A 1 198 ? -39.541 6.564 -12.988 1.00 12.77 187 PHE A N 1
ATOM 1436 C CA . PHE A 1 198 ? -40.480 7.259 -13.908 1.00 12.66 187 PHE A CA 1
ATOM 1437 C C . PHE A 1 198 ? -40.515 6.630 -15.271 1.00 12.71 187 PHE A C 1
ATOM 1438 O O . PHE A 1 198 ? -41.375 7.038 -16.095 1.00 13.75 187 PHE A O 1
ATOM 1446 N N . GLY A 1 199 ? -39.726 5.621 -15.563 1.00 12.25 188 GLY A N 1
ATOM 1447 C CA . GLY A 1 199 ? -39.825 4.864 -16.799 1.00 12.75 188 GLY A CA 1
ATOM 1448 C C . GLY A 1 199 ? -39.440 5.628 -18.048 1.00 12.03 188 GLY A C 1
ATOM 1449 O O . GLY A 1 199 ? -39.933 5.307 -19.108 1.00 12.13 188 GLY A O 1
ATOM 1450 N N . ALA A 1 200 ? -38.541 6.599 -17.953 1.00 11.31 189 ALA A N 1
ATOM 1451 C CA . ALA A 1 200 ? -38.114 7.379 -19.149 1.00 11.71 189 ALA A CA 1
ATOM 1452 C C . ALA A 1 200 ? -37.538 6.431 -20.179 1.00 13.08 189 ALA A C 1
ATOM 1453 O O . ALA A 1 200 ? -36.804 5.502 -19.873 1.00 14.72 189 ALA A O 1
ATOM 1455 N N . SER A 1 201 ? -37.866 6.649 -21.439 1.00 13.97 190 SER A N 1
ATOM 1456 C CA . SER A 1 201 ? -37.263 5.909 -22.545 1.00 15.84 190 SER A CA 1
ATOM 1457 C C . SER A 1 201 ? -35.840 6.300 -22.855 1.00 15.92 190 SER A C 1
ATOM 1458 O O . SER A 1 201 ? -35.090 5.486 -23.343 1.00 17.51 190 SER A O 1
ATOM 1461 N N . LYS A 1 202 ? -35.510 7.557 -22.645 1.00 15.56 191 LYS A N 1
ATOM 1462 C CA . LYS A 1 202 ? -34.164 8.063 -22.935 1.00 16.20 191 LYS A CA 1
ATOM 1463 C C . LYS A 1 202 ? -33.823 9.104 -21.903 1.00 14.68 191 LYS A C 1
ATOM 1464 O O . LYS A 1 202 ? -34.609 10.030 -21.667 1.00 14.63 191 LYS A O 1
ATOM 1470 N N . VAL A 1 203 ? -32.680 8.957 -21.276 1.00 13.89 192 VAL A N 1
ATOM 1471 C CA . VAL A 1 203 ? -32.147 9.920 -20.359 1.00 13.49 192 VAL A CA 1
ATOM 1472 C C . VAL A 1 203 ? -30.820 10.457 -20.874 1.00 13.95 192 VAL A C 1
ATOM 1473 O O . VAL A 1 203 ? -29.873 9.685 -21.118 1.00 14.95 192 VAL A O 1
ATOM 1477 N N . ALA A 1 204 ? -30.739 11.773 -21.084 1.00 12.81 193 ALA A N 1
ATOM 1478 C CA . ALA A 1 204 ? -29.502 12.452 -21.499 1.00 12.90 193 ALA A CA 1
ATOM 1479 C C . ALA A 1 204 ? -29.088 13.344 -20.320 1.00 11.82 193 ALA A C 1
ATOM 1480 O O . ALA A 1 204 ? -29.935 13.800 -19.549 1.00 11.45 193 ALA A O 1
ATOM 1482 N N . ALA A 1 205 ? -27.787 13.547 -20.138 1.00 12.09 194 ALA A N 1
ATOM 1483 C CA . ALA A 1 205 ? -27.287 14.363 -19.037 1.00 11.46 194 ALA A CA 1
ATOM 1484 C C . ALA A 1 205 ? -25.974 15.004 -19.393 1.00 11.98 194 ALA A C 1
ATOM 1485 O O . ALA A 1 205 ? -25.180 14.421 -20.126 1.00 12.93 194 ALA A O 1
ATOM 1487 N N . THR A 1 206 ? -25.732 16.182 -18.829 1.00 11.63 195 THR A N 1
ATOM 1488 C CA . THR A 1 206 ? -24.478 16.891 -19.030 1.00 12.42 195 THR A CA 1
ATOM 1489 C C . THR A 1 206 ? -23.558 16.814 -17.827 1.00 12.16 195 THR A C 1
ATOM 1490 O O . THR A 1 206 ? -23.994 16.903 -16.663 1.00 11.72 195 THR A O 1
ATOM 1494 N N . ALA A 1 207 ? -22.266 16.741 -18.120 1.00 13.22 196 ALA A N 1
ATOM 1495 C CA . ALA A 1 207 ? -21.169 16.815 -17.130 1.00 13.56 196 ALA A CA 1
ATOM 1496 C C . ALA A 1 207 ? -19.894 17.070 -17.886 1.00 15.00 196 ALA A C 1
ATOM 1497 O O . ALA A 1 207 ? -19.873 17.025 -19.138 1.00 15.64 196 ALA A O 1
ATOM 1499 N N . SER A 1 208 ? -18.814 17.282 -17.168 1.00 15.61 197 SER A N 1
ATOM 1500 C CA . SER A 1 208 ? -17.499 17.431 -17.769 1.00 17.46 197 SER A CA 1
ATOM 1501 C C . SER A 1 208 ? -16.849 16.069 -18.083 1.00 18.46 197 SER A C 1
ATOM 1502 O O . SER A 1 208 ? -17.375 15.012 -17.771 1.00 18.17 197 SER A O 1
ATOM 1505 N N . THR A 1 209 ? -15.737 16.137 -18.793 1.00 20.32 198 THR A N 1
ATOM 1506 C CA . THR A 1 209 ? -15.161 15.011 -19.471 1.00 21.71 198 THR A CA 1
ATOM 1507 C C . THR A 1 209 ? -14.992 13.715 -18.672 1.00 22.31 198 THR A C 1
ATOM 1508 O O . THR A 1 209 ? -15.357 12.621 -19.126 1.00 23.15 198 THR A O 1
ATOM 1512 N N . LYS A 1 210 ? -14.454 13.829 -17.460 1.00 22.38 199 LYS A N 1
ATOM 1513 C CA . LYS A 1 210 ? -14.106 12.647 -16.689 1.00 23.41 199 LYS A CA 1
ATOM 1514 C C . LYS A 1 210 ? -15.297 12.008 -15.998 1.00 21.76 199 LYS A C 1
ATOM 1515 O O . LYS A 1 210 ? -15.158 10.903 -15.455 1.00 22.72 199 LYS A O 1
ATOM 1521 N N . LYS A 1 211 ? -16.459 12.681 -16.074 1.00 19.25 200 LYS A N 1
ATOM 1522 C CA . LYS A 1 211 ? -17.659 12.253 -15.354 1.00 17.89 200 LYS A CA 1
ATOM 1523 C C . LYS A 1 211 ? -18.710 11.557 -16.202 1.00 17.51 200 LYS A C 1
ATOM 1524 O O . LYS A 1 211 ? -19.757 11.119 -15.708 1.00 16.78 200 LYS A O 1
ATOM 1530 N N . LEU A 1 212 ? -18.419 11.414 -17.492 1.00 18.81 201 LEU A N 1
ATOM 1531 C CA . LEU A 1 212 ? -19.414 10.824 -18.406 1.00 18.98 201 LEU A CA 1
ATOM 1532 C C . LEU A 1 212 ? -19.701 9.351 -18.127 1.00 19.50 201 LEU A C 1
ATOM 1533 O O . LEU A 1 212 ? -20.848 8.933 -18.197 1.00 19.08 201 LEU A O 1
ATOM 1538 N N . ASP A 1 213 ? -18.681 8.570 -17.782 1.00 21.19 202 ASP A N 1
ATOM 1539 C CA . ASP A 1 213 ? -18.913 7.151 -17.516 1.00 22.70 202 ASP A CA 1
ATOM 1540 C C . ASP A 1 213 ? -19.824 6.970 -16.290 1.00 20.87 202 ASP A C 1
ATOM 1541 O O . ASP A 1 213 ? -20.731 6.155 -16.292 1.00 20.39 202 ASP A O 1
ATOM 1546 N N . LEU A 1 214 ? -19.638 7.788 -15.275 1.00 20.31 203 LEU A N 1
ATOM 1547 C CA . LEU A 1 214 ? -20.574 7.773 -14.132 1.00 19.51 203 LEU A CA 1
ATOM 1548 C C . LEU A 1 214 ? -22.019 8.015 -14.519 1.00 18.04 203 LEU A C 1
ATOM 1549 O O . LEU A 1 214 ? -22.933 7.287 -14.101 1.00 17.37 203 LEU A O 1
ATOM 1554 N N . LEU A 1 215 ? -22.257 9.024 -15.365 1.00 16.73 204 LEU A N 1
ATOM 1555 C CA . LEU A 1 215 ? -23.613 9.293 -15.816 1.00 16.17 204 LEU A CA 1
ATOM 1556 C C . LEU A 1 215 ? -24.219 8.067 -16.477 1.00 16.70 204 LEU A C 1
ATOM 1557 O O . LEU A 1 215 ? -25.373 7.736 -16.242 1.00 16.38 204 LEU A O 1
ATOM 1562 N N . ARG A 1 216 ? -23.427 7.397 -17.323 1.00 17.92 205 ARG A N 1
ATOM 1563 C CA . ARG A 1 216 ? -23.928 6.206 -18.011 1.00 19.43 205 ARG A CA 1
ATOM 1564 C C . ARG A 1 216 ? -24.222 5.066 -17.031 1.00 19.63 205 ARG A C 1
ATOM 1565 O O . ARG A 1 216 ? -25.299 4.457 -17.095 1.00 20.09 205 ARG A O 1
ATOM 1573 N N . THR A 1 217 ? -23.337 4.882 -16.053 1.00 20.19 206 THR A N 1
ATOM 1574 C CA . THR A 1 217 ? -23.559 3.850 -15.027 1.00 20.93 206 THR A CA 1
ATOM 1575 C C . THR A 1 217 ? -24.852 4.090 -14.220 1.00 19.33 206 THR A C 1
ATOM 1576 O O . THR A 1 217 ? -25.525 3.122 -1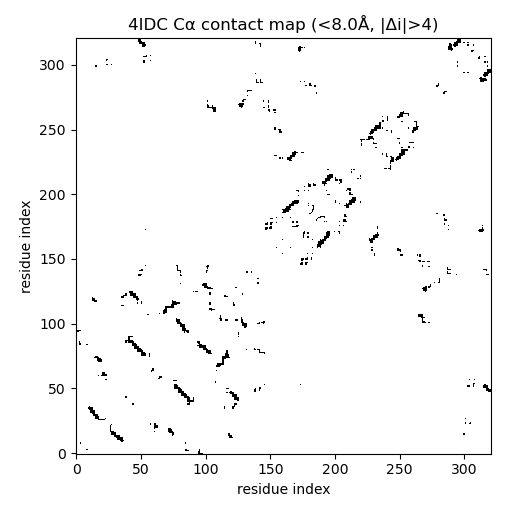3.853 1.00 20.47 206 THR A O 1
ATOM 1580 N N . LEU A 1 218 ? -25.196 5.339 -13.989 1.00 17.57 207 LEU A N 1
ATOM 1581 C CA . LEU A 1 218 ? -26.407 5.672 -13.228 1.00 16.59 207 LEU A CA 1
ATOM 1582 C C . LEU A 1 218 ? -27.712 5.553 -14.001 1.00 17.04 207 LEU A C 1
ATOM 1583 O O . LEU A 1 218 ? -28.806 5.573 -13.445 1.00 17.11 207 LEU A O 1
ATOM 1588 N N . GLY A 1 219 ? -27.617 5.419 -15.356 1.00 17.73 208 GLY A N 1
ATOM 1589 C CA . GLY A 1 219 ? -28.776 5.261 -16.212 1.00 18.81 208 GLY A CA 1
ATOM 1590 C C . GLY A 1 219 ? -28.905 6.214 -17.372 1.00 17.71 208 GLY A C 1
ATOM 1591 O O . GLY A 1 219 ? -29.918 6.144 -18.096 1.00 18.87 208 GLY A O 1
ATOM 1592 N N . ALA A 1 220 ? -27.948 7.123 -17.593 1.00 15.82 209 ALA A N 1
ATOM 1593 C CA . ALA A 1 220 ? -28.003 7.972 -18.784 1.00 15.86 209 ALA A CA 1
ATOM 1594 C C . ALA A 1 220 ? -27.661 7.173 -20.050 1.00 17.25 209 ALA A C 1
ATOM 1595 O O . ALA A 1 220 ? -26.676 6.469 -20.137 1.00 19.04 209 ALA A O 1
ATOM 1597 N N . ASP A 1 221 ? -28.548 7.296 -21.021 1.00 16.97 210 ASP A N 1
ATOM 1598 C CA . ASP A 1 221 ? -28.342 6.731 -22.341 1.00 17.90 210 ASP A CA 1
ATOM 1599 C C . ASP A 1 221 ? -27.420 7.570 -23.197 1.00 18.44 210 ASP A C 1
ATOM 1600 O O . ASP A 1 221 ? -26.814 7.076 -24.124 1.00 20.14 210 ASP A O 1
ATOM 1605 N N . LEU A 1 222 ? -27.340 8.867 -22.868 1.00 17.16 211 LEU A N 1
ATOM 1606 C CA . LEU A 1 222 ? -26.523 9.825 -23.607 1.00 17.74 211 LEU A CA 1
ATOM 1607 C C . LEU A 1 222 ? -25.884 10.772 -22.594 1.00 16.57 211 LEU A C 1
ATOM 1608 O O . LEU A 1 222 ? -26.576 11.436 -21.821 1.00 15.60 211 LEU A O 1
ATOM 1613 N N . ALA A 1 223 ? -24.560 10.747 -22.531 1.00 16.92 212 ALA A N 1
ATOM 1614 C CA . ALA A 1 223 ? -23.768 11.593 -21.690 1.00 16.79 212 ALA A CA 1
ATOM 1615 C C . ALA A 1 223 ? -23.099 12.631 -22.570 1.00 17.54 212 ALA A C 1
ATOM 1616 O O . ALA A 1 223 ? -22.384 12.297 -23.515 1.00 19.93 212 ALA A O 1
ATOM 1618 N N . ILE A 1 224 ? -23.360 13.888 -22.257 1.00 16.59 213 ILE A N 1
ATOM 1619 C CA . ILE A 1 224 ? -22.945 15.038 -23.070 1.00 17.55 213 ILE A CA 1
ATOM 1620 C C . ILE A 1 224 ? -21.885 15.848 -22.321 1.00 17.17 213 ILE A C 1
ATOM 1621 O O . ILE A 1 224 ? -22.119 16.243 -21.168 1.00 15.64 213 ILE A O 1
ATOM 1626 N N . ASP A 1 225 ? -20.711 16.012 -22.914 1.00 18.60 214 ASP A N 1
ATOM 1627 C CA . ASP A 1 225 ? -19.612 16.759 -22.334 1.00 18.95 214 ASP A CA 1
ATOM 1628 C C . ASP A 1 225 ? -19.802 18.223 -22.584 1.00 19.08 214 ASP A C 1
ATOM 1629 O O . ASP A 1 225 ? -19.572 18.678 -23.703 1.00 20.12 214 ASP A O 1
ATOM 1634 N N . TYR A 1 226 ? -20.275 18.964 -21.577 1.00 18.06 215 TYR A N 1
ATOM 1635 C CA . TYR A 1 226 ? -20.560 20.409 -21.741 1.00 18.56 215 TYR A CA 1
ATOM 1636 C C . TYR A 1 226 ? -19.354 21.241 -22.023 1.00 20.30 215 TYR A C 1
ATOM 1637 O O . TYR A 1 226 ? -19.464 22.375 -22.549 1.00 21.51 215 TYR A O 1
ATOM 1646 N N . THR A 1 227 ? -18.167 20.686 -21.764 1.00 21.39 216 THR A N 1
ATOM 1647 C CA . THR A 1 227 ? -16.938 21.386 -22.085 1.00 23.60 216 THR A CA 1
ATOM 1648 C C . THR A 1 227 ? -16.549 21.229 -23.578 1.00 25.47 216 THR A C 1
ATOM 1649 O O . THR A 1 227 ? -15.654 21.944 -24.062 1.00 27.60 216 THR A O 1
ATOM 1653 N N . LYS A 1 228 ? -17.203 20.311 -24.300 1.00 25.14 217 LYS A N 1
ATOM 1654 C CA . LYS A 1 228 ? -16.904 20.094 -25.730 1.00 27.94 217 LYS A CA 1
ATOM 1655 C C . LYS A 1 228 ? -18.081 20.416 -26.657 1.00 28.36 217 LYS A C 1
ATOM 1656 O O . LYS A 1 228 ? -17.896 20.614 -27.884 1.00 30.03 217 LYS A O 1
ATOM 1662 N N . GLU A 1 229 ? -19.292 20.467 -26.128 1.00 27.75 218 GLU A N 1
ATOM 1663 C CA . GLU A 1 229 ? -20.433 20.753 -26.965 1.00 28.77 218 GLU A CA 1
ATOM 1664 C C . GLU A 1 229 ? -21.578 21.376 -26.198 1.00 26.14 218 GLU A C 1
ATOM 1665 O O . GLU A 1 229 ? -21.611 21.325 -24.968 1.00 23.88 218 GLU A O 1
ATOM 1671 N N . ASN A 1 230 ? -22.436 22.062 -26.915 1.00 26.86 219 ASN A N 1
ATOM 1672 C CA . ASN A 1 230 ? -23.568 22.819 -26.385 1.00 26.25 219 ASN A CA 1
ATOM 1673 C C . ASN A 1 230 ? -24.847 22.033 -26.621 1.00 24.79 219 ASN A C 1
ATOM 1674 O O . ASN A 1 230 ? -25.298 21.872 -27.745 1.00 24.89 219 ASN A O 1
ATOM 1679 N N . PHE A 1 231 ? -25.435 21.536 -25.541 1.00 22.69 220 PHE A N 1
ATOM 1680 C CA . PHE A 1 231 ? -26.616 20.668 -25.618 1.00 22.41 220 PHE A CA 1
ATOM 1681 C C . PHE A 1 231 ? -27.740 21.318 -26.382 1.00 23.43 220 PHE A C 1
ATOM 1682 O O . PHE A 1 231 ? -28.498 20.607 -27.046 1.00 23.99 220 PHE A O 1
ATOM 1690 N N . GLU A 1 232 ? -27.871 22.641 -26.269 1.00 23.59 221 GLU A N 1
ATOM 1691 C CA . GLU A 1 232 ? -29.007 23.339 -26.850 1.00 25.29 221 GLU A CA 1
ATOM 1692 C C . GLU A 1 232 ? -28.919 23.424 -28.356 1.00 27.23 221 GLU A C 1
ATOM 1693 O O . GLU A 1 232 ? -29.946 23.699 -29.027 1.00 28.31 221 GLU A O 1
ATOM 1699 N N . ASP A 1 233 ? -27.715 23.191 -28.910 1.00 27.73 222 ASP A N 1
ATOM 1700 C CA . ASP A 1 233 ? -27.529 23.177 -30.364 1.00 30.52 222 ASP A CA 1
ATOM 1701 C C . ASP A 1 233 ? -27.710 21.795 -30.995 1.00 30.54 222 ASP A C 1
ATOM 1702 O O . ASP A 1 233 ? -27.634 21.686 -32.245 1.00 32.80 222 ASP A O 1
ATOM 1707 N N . LEU A 1 234 ? -27.926 20.764 -30.190 1.00 29.14 223 LEU A N 1
ATOM 1708 C CA . LEU A 1 234 ? -28.232 19.423 -30.691 1.00 30.26 223 LEU A CA 1
ATOM 1709 C C . LEU A 1 234 ? -29.629 19.486 -31.347 1.00 27.71 223 LEU A C 1
ATOM 1710 O O . LEU A 1 234 ? -30.513 20.177 -30.827 1.00 26.91 223 LEU A O 1
ATOM 1715 N N . PRO A 1 235 ? -29.837 18.731 -32.419 1.00 27.79 224 PRO A N 1
ATOM 1716 C CA . PRO A 1 235 ? -31.163 18.745 -33.025 1.00 27.04 224 PRO A CA 1
ATOM 1717 C C . PRO A 1 235 ? -32.187 17.973 -32.184 1.00 24.42 224 PRO A C 1
ATOM 1718 O O . PRO A 1 235 ? -33.381 18.235 -32.280 1.00 23.82 224 PRO A O 1
ATOM 1722 N N . GLU A 1 236 ? -31.701 17.041 -31.387 1.00 23.27 225 GLU A N 1
ATOM 1723 C CA . GLU A 1 236 ? -32.562 16.325 -30.466 1.00 21.74 225 GLU A CA 1
ATOM 1724 C C . GLU A 1 236 ? -33.181 17.244 -29.410 1.00 19.00 225 GLU A C 1
ATOM 1725 O O . GLU A 1 236 ? -32.476 17.969 -28.716 1.00 19.06 225 GLU A O 1
ATOM 1731 N N . LYS A 1 237 ? -34.507 17.168 -29.268 1.00 17.35 226 LYS A N 1
ATOM 1732 C CA . LYS A 1 237 ? -35.265 17.879 -28.253 1.00 15.89 226 LYS A CA 1
ATOM 1733 C C . LYS A 1 237 ? -35.996 16.872 -27.347 1.00 14.61 226 LYS A C 1
ATOM 1734 O O . LYS A 1 237 ? -36.268 15.764 -27.774 1.00 14.90 226 LYS A O 1
ATOM 1740 N N . PHE A 1 238 ? -36.261 17.268 -26.122 1.00 13.23 227 PHE A N 1
ATOM 1741 C CA . PHE A 1 238 ? -36.674 16.354 -25.065 1.00 12.56 227 PHE A CA 1
ATOM 1742 C C . PHE A 1 238 ? -38.038 16.701 -24.532 1.00 12.10 227 PHE A C 1
ATOM 1743 O O . PHE A 1 238 ? -38.462 17.833 -24.494 1.00 12.08 227 PHE A O 1
ATOM 1751 N N . ASP A 1 239 ? -38.773 15.694 -24.014 1.00 11.79 228 ASP A N 1
ATOM 1752 C CA . ASP A 1 239 ? -40.072 15.964 -23.400 1.00 11.35 228 ASP A CA 1
ATOM 1753 C C . ASP A 1 239 ? -39.958 16.736 -22.092 1.00 10.67 228 ASP A C 1
ATOM 1754 O O . ASP A 1 239 ? -40.820 17.566 -21.801 1.00 10.73 228 ASP A O 1
ATOM 1759 N N . VAL A 1 240 ? -38.869 16.486 -21.367 1.00 10.32 229 VAL A N 1
ATOM 1760 C CA . VAL A 1 240 ? -38.595 17.131 -20.106 1.00 10.00 229 VAL A CA 1
ATOM 1761 C C . VAL A 1 240 ? -37.143 17.598 -20.113 1.00 10.10 229 VAL A C 1
ATOM 1762 O O . VAL A 1 240 ? -36.235 16.832 -20.466 1.00 10.80 229 VAL A O 1
ATOM 1766 N N . VAL A 1 241 ? -36.922 18.816 -19.639 1.00 9.79 230 VAL A N 1
ATOM 1767 C CA . VAL A 1 241 ? -35.575 19.303 -19.325 1.00 9.96 230 VAL A CA 1
ATOM 1768 C C . VAL A 1 241 ? -35.544 19.695 -17.871 1.00 9.41 230 VAL A C 1
ATOM 1769 O O . VAL A 1 241 ? -36.363 20.505 -17.418 1.00 9.73 230 VAL A O 1
ATOM 1773 N N . TYR A 1 242 ? -34.616 19.100 -17.110 1.00 9.12 231 TYR A N 1
ATOM 1774 C CA . TYR A 1 242 ? -34.473 19.395 -15.669 1.00 8.81 231 TYR A CA 1
ATOM 1775 C C . TYR A 1 242 ? -33.108 20.008 -15.494 1.00 9.10 231 TYR A C 1
ATOM 1776 O O . TYR A 1 242 ? -32.058 19.370 -15.624 1.00 9.46 231 TYR A O 1
ATOM 1785 N N . ASP A 1 243 ? -33.119 21.329 -15.244 1.00 9.65 232 ASP A N 1
ATOM 1786 C CA . ASP A 1 243 ? -31.927 22.116 -15.009 1.00 10.42 232 ASP A CA 1
ATOM 1787 C C . ASP A 1 243 ? -31.531 22.107 -13.535 1.00 10.31 232 ASP A C 1
ATOM 1788 O O . ASP A 1 243 ? -32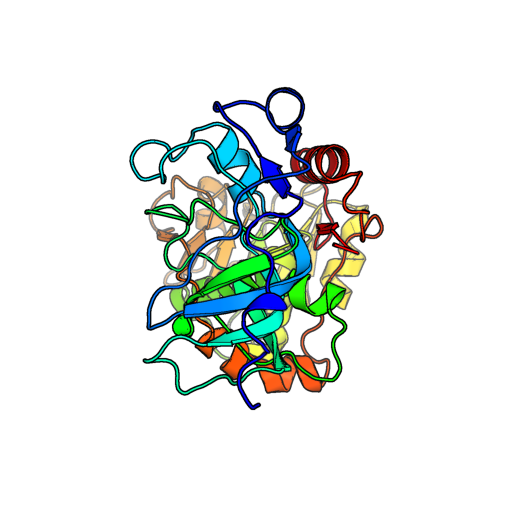.275 22.617 -12.692 1.00 10.17 232 ASP A O 1
ATOM 1793 N N . ALA A 1 244 ? -30.360 21.562 -13.228 1.00 10.42 233 ALA A N 1
ATOM 1794 C CA . ALA A 1 244 ? -29.786 21.564 -11.856 1.00 10.64 233 ALA A CA 1
ATOM 1795 C C . ALA A 1 244 ? -28.535 22.396 -11.813 1.00 12.12 233 ALA A C 1
ATOM 1796 O O . ALA A 1 244 ? -27.716 22.276 -10.887 1.00 12.41 233 ALA A O 1
ATOM 1798 N N . VAL A 1 245 ? -28.313 23.310 -12.765 1.00 12.88 234 VAL A N 1
ATOM 1799 C CA . VAL A 1 245 ? -27.159 24.166 -12.831 1.00 14.88 234 VAL A CA 1
ATOM 1800 C C . VAL A 1 245 ? -27.558 25.637 -12.719 1.00 15.97 234 VAL A C 1
ATOM 1801 O O . VAL A 1 245 ? -26.998 26.355 -11.842 1.00 18.09 234 VAL A O 1
ATOM 1805 N N . GLY A 1 246 ? -28.552 26.082 -13.466 1.00 15.36 235 GLY A N 1
ATOM 1806 C CA . GLY A 1 246 ? -28.922 27.483 -13.565 1.00 16.51 235 GLY A CA 1
ATOM 1807 C C . GLY A 1 246 ? -28.661 27.988 -14.951 1.00 18.16 235 GLY A C 1
ATOM 1808 O O . GLY A 1 246 ? -27.871 28.905 -15.157 1.00 20.37 235 GLY A O 1
ATOM 1809 N N A GLU A 1 247 ? -29.319 27.411 -15.945 0.50 18.42 236 GLU A N 1
ATOM 1810 N N B GLU A 1 247 ? -29.313 27.371 -15.933 0.50 18.67 236 GLU A N 1
ATOM 1811 C CA A GLU A 1 247 ? -29.126 27.855 -17.335 0.50 20.67 236 GLU A CA 1
ATOM 1812 C CA B GLU A 1 247 ? -29.059 27.659 -17.351 0.50 21.11 236 GLU A CA 1
ATOM 1813 C C A GLU A 1 247 ? -30.367 27.552 -18.093 0.50 19.99 236 GLU A C 1
ATOM 1814 C C B GLU A 1 247 ? -30.368 27.508 -18.106 0.50 20.23 236 GLU A C 1
ATOM 1815 O O A GLU A 1 247 ? -30.382 26.846 -19.130 0.50 20.26 236 GLU A O 1
ATOM 1816 O O B GLU A 1 247 ? -30.421 26.864 -19.177 0.50 20.32 236 GLU A O 1
ATOM 1827 N N . THR A 1 248 ? -31.425 28.136 -17.578 1.00 20.10 237 THR A N 1
ATOM 1828 C CA . THR A 1 248 ? -32.753 27.999 -18.172 1.00 19.34 237 THR A CA 1
ATOM 1829 C C . THR A 1 248 ? -32.854 28.714 -19.503 1.00 19.82 237 THR A C 1
ATOM 1830 O O . THR A 1 248 ? -33.661 28.294 -20.352 1.00 18.58 237 THR A O 1
ATOM 1834 N N . ASP A 1 249 ? -32.051 29.734 -19.726 1.00 21.15 238 ASP A N 1
ATOM 1835 C CA . ASP A 1 249 ? -32.020 30.384 -21.041 1.00 23.75 238 ASP A CA 1
ATOM 1836 C C . ASP A 1 249 ? -31.698 29.419 -22.174 1.00 23.02 238 ASP A C 1
ATOM 1837 O O . ASP A 1 249 ? -32.273 29.480 -23.261 1.00 24.81 238 ASP A O 1
ATOM 1842 N N . LYS A 1 250 ? -30.782 28.515 -21.921 1.00 21.76 239 LYS A N 1
ATOM 1843 C CA . LYS A 1 250 ? -30.454 27.455 -22.817 1.00 21.39 239 LYS A CA 1
ATOM 1844 C C . LYS A 1 250 ? -31.405 26.247 -22.699 1.00 18.21 239 LYS A C 1
ATOM 1845 O O . LYS A 1 250 ? -31.678 25.558 -23.682 1.00 17.56 239 LYS A O 1
ATOM 1851 N N . ALA A 1 251 ? -31.849 25.936 -21.477 1.00 16.29 240 ALA A N 1
ATOM 1852 C CA . ALA A 1 251 ? -32.706 24.772 -21.308 1.00 15.10 240 ALA A CA 1
ATOM 1853 C C . ALA A 1 251 ? -33.963 24.854 -22.130 1.00 14.48 240 ALA A C 1
ATOM 1854 O O . ALA A 1 251 ? -34.443 23.838 -22.625 1.00 14.60 240 ALA A O 1
ATOM 1856 N N . VAL A 1 252 ? -34.551 26.054 -22.211 1.00 14.72 241 VAL A N 1
ATOM 1857 C CA . VAL A 1 252 ? -35.781 26.222 -22.969 1.00 15.21 241 VAL A CA 1
ATOM 1858 C C . VAL A 1 252 ? -35.621 25.975 -24.436 1.00 16.32 241 VAL A C 1
ATOM 1859 O O . VAL A 1 252 ? -36.635 25.823 -25.129 1.00 18.12 241 VAL A O 1
ATOM 1863 N N . LYS A 1 253 ? -34.402 25.983 -24.949 1.00 16.54 242 LYS A N 1
ATOM 1864 C CA . LYS A 1 253 ? -34.105 25.720 -26.358 1.00 17.73 242 LYS A CA 1
ATOM 1865 C C . LYS A 1 253 ? -33.949 24.228 -26.645 1.00 16.72 242 LYS A C 1
ATOM 1866 O O . LYS A 1 253 ? -33.834 23.844 -27.774 1.00 18.06 242 LYS A O 1
ATOM 1872 N N . ALA A 1 254 ? -33.999 23.395 -25.600 1.00 15.08 243 ALA A N 1
ATOM 1873 C CA . ALA A 1 254 ? -33.786 21.943 -25.760 1.00 14.89 243 ALA A CA 1
ATOM 1874 C C . ALA A 1 254 ? -35.087 21.134 -25.573 1.00 14.14 243 ALA A C 1
ATOM 1875 O O . ALA A 1 254 ? -35.040 19.895 -25.626 1.00 14.25 243 ALA A O 1
ATOM 1877 N N . VAL A 1 255 ? -36.181 21.804 -25.294 1.00 13.59 244 VAL A N 1
ATOM 1878 C CA . VAL A 1 255 ? -37.468 21.132 -24.984 1.00 13.08 244 VAL A CA 1
ATOM 1879 C C . VAL A 1 255 ? -38.345 21.062 -26.253 1.00 13.46 244 VAL A C 1
ATOM 1880 O O . VAL A 1 255 ? -38.385 21.964 -27.083 1.00 14.33 244 VAL A O 1
ATOM 1884 N N . LYS A 1 256 ? -39.062 19.952 -26.377 1.00 13.01 245 LYS A N 1
ATOM 1885 C CA . LYS A 1 256 ? -40.092 19.800 -27.397 1.00 13.64 245 LYS A CA 1
ATOM 1886 C C . LYS A 1 256 ? -41.253 20.749 -27.132 1.00 13.94 245 LYS A C 1
ATOM 1887 O O . LYS A 1 256 ? -41.548 21.100 -25.970 1.00 13.60 245 LYS A O 1
ATOM 1893 N N . GLU A 1 257 ? -41.924 21.181 -28.191 1.00 15.35 246 GLU A N 1
ATOM 1894 C CA . GLU A 1 257 ? -43.165 21.933 -28.026 1.00 16.68 246 GLU A CA 1
ATOM 1895 C C . GLU A 1 257 ? -44.149 21.156 -27.205 1.00 16.21 246 GLU A C 1
ATOM 1896 O O . GLU A 1 257 ? -44.392 19.967 -27.470 1.00 16.27 246 GLU A O 1
ATOM 1902 N N . GLY A 1 258 ? -44.688 21.776 -26.186 1.00 15.43 247 GLY A N 1
ATOM 1903 C CA . GLY A 1 258 ? -45.568 21.135 -25.251 1.00 15.28 247 GLY A CA 1
ATOM 1904 C C . GLY A 1 258 ? -44.917 20.337 -24.155 1.00 14.40 247 GLY A C 1
ATOM 1905 O O . GLY A 1 258 ? -45.592 19.762 -23.277 1.00 16.17 247 GLY A O 1
ATOM 1906 N N . GLY A 1 259 ? -43.590 20.296 -24.113 1.00 13.90 248 GLY A N 1
ATOM 1907 C CA . GLY A 1 259 ? -42.858 19.630 -23.042 1.00 12.87 248 GLY A CA 1
ATOM 1908 C C . GLY A 1 259 ? -42.712 20.567 -21.841 1.00 12.17 248 GLY A C 1
ATOM 1909 O O . GLY A 1 259 ? -43.294 21.640 -21.834 1.00 12.77 248 GLY A O 1
ATOM 1910 N N . LYS A 1 260 ? -41.915 20.153 -20.897 1.00 11.27 249 LYS A N 1
ATOM 1911 C CA . LYS A 1 260 ? -41.826 20.911 -19.641 1.00 11.30 249 LYS A CA 1
ATOM 1912 C C . LYS A 1 260 ? -40.371 21.069 -19.256 1.00 10.59 249 LYS A C 1
ATOM 1913 O O . LYS A 1 260 ? -39.555 20.147 -19.326 1.00 10.77 249 LYS A O 1
ATOM 1919 N N . VAL A 1 261 ? -40.052 22.292 -18.787 1.00 10.09 250 VAL A N 1
ATOM 1920 C CA . VAL A 1 261 ? -38.712 22.616 -18.254 1.00 9.64 250 VAL A CA 1
ATOM 1921 C C . VAL A 1 261 ? -38.866 23.017 -16.781 1.00 9.28 250 VAL A C 1
ATOM 1922 O O . VAL A 1 261 ? -39.679 23.917 -16.463 1.00 9.72 250 VAL A O 1
ATOM 1926 N N . VAL A 1 262 ? -38.089 22.400 -15.914 1.00 9.22 251 VAL A N 1
ATOM 1927 C CA . VAL A 1 262 ? -38.051 22.778 -14.493 1.00 9.34 251 VAL A CA 1
ATOM 1928 C C . VAL A 1 262 ? -36.623 23.085 -14.172 1.00 9.18 251 VAL A C 1
ATOM 1929 O O . VAL A 1 262 ? -35.669 22.488 -14.708 1.00 9.49 251 VAL A O 1
ATOM 1933 N N . THR A 1 263 ? -36.441 23.986 -13.233 1.00 9.34 252 THR A N 1
ATOM 1934 C CA . THR A 1 263 ? -35.134 24.295 -12.676 1.00 9.16 252 THR A CA 1
ATOM 1935 C C . THR A 1 263 ? -35.199 24.414 -11.180 1.00 8.90 252 THR A C 1
ATOM 1936 O O . THR A 1 263 ? -36.248 24.743 -10.599 1.00 9.13 252 THR A O 1
ATOM 1940 N N . ILE A 1 264 ? -34.059 24.170 -10.568 1.00 8.53 253 ILE A N 1
ATOM 1941 C CA . ILE A 1 264 ? -33.863 24.388 -9.099 1.00 8.48 253 ILE A CA 1
ATOM 1942 C C . ILE A 1 264 ? -32.932 25.521 -8.789 1.00 9.35 253 ILE A C 1
ATOM 1943 O O . ILE A 1 264 ? -32.618 25.793 -7.637 1.00 9.37 253 ILE A O 1
ATOM 1948 N N . VAL A 1 265 ? -32.467 26.261 -9.822 1.00 10.35 254 VAL A N 1
ATOM 1949 C CA . VAL A 1 265 ? -31.598 27.410 -9.673 1.00 12.33 254 VAL A CA 1
ATOM 1950 C C . VAL A 1 265 ? -32.223 28.543 -10.495 1.00 13.85 254 VAL A C 1
ATOM 1951 O O . VAL A 1 265 ? -32.265 28.444 -11.716 1.00 14.77 254 VAL A O 1
ATOM 1955 N N . GLY A 1 266 ? -32.696 29.584 -9.822 1.00 16.09 255 GLY A N 1
ATOM 1956 C CA . GLY A 1 266 ? -33.384 30.679 -10.577 1.00 18.00 255 GLY A CA 1
ATOM 1957 C C . GLY A 1 266 ? -32.402 31.753 -10.987 1.00 19.83 255 GLY A C 1
ATOM 1958 O O . GLY A 1 266 ? -31.199 31.663 -10.718 1.00 21.53 255 GLY A O 1
ATOM 1959 N N . PRO A 1 267 ? -32.907 32.799 -11.647 1.00 19.12 256 PRO A N 1
ATOM 1960 C CA . PRO A 1 267 ? -34.296 32.954 -12.064 1.00 18.56 256 PRO A CA 1
ATOM 1961 C C . PRO A 1 267 ? -34.604 32.180 -13.305 1.00 18.37 256 PRO A C 1
ATOM 1962 O O . PRO A 1 267 ? -33.739 31.964 -14.158 1.00 20.28 256 PRO A O 1
ATOM 1966 N N . ALA A 1 268 ? -35.836 31.680 -13.386 1.00 15.31 257 ALA A N 1
ATOM 1967 C CA . ALA A 1 268 ? -36.355 30.886 -14.441 1.00 14.67 257 ALA A CA 1
ATOM 1968 C C . ALA A 1 268 ? -36.917 31.682 -15.600 1.00 14.65 257 ALA A C 1
ATOM 1969 O O . ALA A 1 268 ? -37.875 32.449 -15.495 1.00 14.31 257 ALA A O 1
ATOM 1971 N N . THR A 1 269 ? -36.334 31.434 -16.769 1.00 15.08 258 THR A N 1
ATOM 1972 C CA . THR A 1 269 ? -36.829 32.058 -17.993 1.00 15.64 258 THR A CA 1
ATOM 1973 C C . THR A 1 269 ? -38.092 31.317 -18.460 1.00 14.48 258 THR A C 1
ATOM 1974 O O . THR A 1 269 ? -38.001 30.122 -18.729 1.00 13.69 258 THR A O 1
ATOM 1978 N N . PRO A 1 270 ? -39.254 31.972 -18.519 1.00 14.86 259 PRO A N 1
ATOM 1979 C CA . PRO A 1 270 ? -40.435 31.256 -19.000 1.00 14.93 259 PRO A CA 1
ATOM 1980 C C . PRO A 1 270 ? -40.166 30.683 -20.391 1.00 15.34 259 PRO A C 1
ATOM 1981 O O . PRO A 1 270 ? -39.521 31.338 -21.194 1.00 16.93 259 PRO A O 1
ATOM 1985 N N . PRO A 1 271 ? -40.634 29.448 -20.650 1.00 15.05 260 PRO A N 1
ATOM 1986 C CA . PRO A 1 271 ? -41.642 28.722 -19.910 1.00 14.80 260 PRO A CA 1
ATOM 1987 C C . PRO A 1 271 ? -41.080 27.817 -18.801 1.00 13.65 260 PRO A C 1
ATOM 1988 O O . PRO A 1 271 ? -41.833 27.049 -18.191 1.00 13.81 260 PRO A O 1
ATOM 1992 N N . ALA A 1 272 ? -39.798 27.858 -18.502 1.00 13.24 261 ALA A N 1
ATOM 1993 C CA . ALA A 1 272 ? -39.277 27.093 -17.368 1.00 12.10 261 ALA A CA 1
ATOM 1994 C C . ALA A 1 272 ? -39.876 27.663 -16.102 1.00 12.08 261 ALA A C 1
ATOM 1995 O O . ALA A 1 272 ? -40.146 28.863 -16.007 1.00 13.28 261 ALA A O 1
ATOM 1997 N N . ILE A 1 273 ? -40.038 26.777 -15.144 1.00 11.21 262 ILE A N 1
ATOM 1998 C CA . ILE A 1 273 ? -40.446 27.141 -13.780 1.00 11.61 262 ILE A CA 1
ATOM 1999 C C . ILE A 1 273 ? -39.331 26.779 -12.811 1.00 10.88 262 ILE A C 1
ATOM 2000 O O . ILE A 1 273 ? -38.613 25.805 -12.992 1.00 11.48 262 ILE A O 1
ATOM 2005 N N . LEU A 1 274 ? -39.190 27.606 -11.796 1.00 10.33 263 LEU A N 1
ATOM 2006 C CA . LEU A 1 274 ? -38.387 27.355 -10.594 1.00 9.62 263 LEU A CA 1
ATOM 2007 C C . LEU A 1 274 ? -39.300 26.903 -9.455 1.00 9.30 263 LEU A C 1
ATOM 2008 O O . LEU A 1 274 ? -40.353 27.470 -9.292 1.00 10.33 263 LEU A O 1
ATOM 2013 N N . PHE A 1 275 ? -38.829 25.902 -8.724 1.00 9.00 264 PHE A N 1
ATOM 2014 C CA . PHE A 1 275 ? -39.487 25.484 -7.503 1.00 8.75 264 PHE A CA 1
ATOM 2015 C C . PHE A 1 275 ? -38.430 25.287 -6.443 1.00 8.41 264 PHE A C 1
ATOM 2016 O O . PHE A 1 275 ? -37.244 25.137 -6.732 1.00 8.57 264 PHE A O 1
ATOM 2024 N N . VAL A 1 276 ? -38.871 25.229 -5.188 1.00 8.69 265 VAL A N 1
ATOM 2025 C CA . VAL A 1 276 ? -38.060 24.802 -4.062 1.00 8.39 265 VAL A CA 1
ATOM 2026 C C . VAL A 1 276 ? -38.778 23.596 -3.464 1.00 7.79 265 VAL A C 1
ATOM 2027 O O . VAL A 1 276 ? -39.996 23.660 -3.230 1.00 8.19 265 VAL A O 1
ATOM 2031 N N . LEU A 1 277 ? -38.039 22.504 -3.190 1.00 7.90 266 LEU A N 1
ATOM 2032 C CA . LEU A 1 277 ? -38.665 21.272 -2.713 1.00 7.78 266 LEU A CA 1
ATOM 2033 C C . LEU A 1 277 ? -39.417 21.502 -1.421 1.00 7.86 266 LEU A C 1
ATOM 2034 O O . LEU A 1 277 ? -39.114 22.428 -0.656 1.00 8.69 266 LEU A O 1
ATOM 2039 N N . THR A 1 278 ? -40.362 20.617 -1.176 1.00 7.80 267 THR A N 1
ATOM 2040 C CA . THR A 1 278 ? -40.989 20.463 0.142 1.00 7.76 267 THR A CA 1
ATOM 2041 C C . THR A 1 278 ? -40.452 19.154 0.692 1.00 7.99 267 THR A C 1
ATOM 2042 O O . THR A 1 278 ? -40.576 18.088 0.080 1.00 9.43 267 THR A O 1
ATOM 2046 N N . SER A 1 279 ? -39.825 19.164 1.858 1.00 8.13 268 SER A N 1
ATOM 2047 C CA . SER A 1 279 ? -39.318 17.946 2.511 1.00 7.99 268 SER A CA 1
ATOM 2048 C C . SER A 1 279 ? -40.444 17.148 3.161 1.00 8.62 268 SER A C 1
ATOM 2049 O O . SER A 1 279 ? -41.226 17.683 3.937 1.00 9.65 268 SER A O 1
ATOM 2052 N N . LYS A 1 280 ? -40.515 15.876 2.761 1.00 8.72 269 LYS A N 1
ATOM 2053 C CA . LYS A 1 280 ? -41.596 14.956 3.177 1.00 9.97 269 LYS A CA 1
ATOM 2054 C C . LYS A 1 280 ? -41.010 13.553 3.344 1.00 9.57 269 LYS A C 1
ATOM 2055 O O . LYS A 1 280 ? -40.484 12.965 2.383 1.00 9.63 269 LYS A O 1
ATOM 2061 N N . GLY A 1 281 ? -41.141 12.968 4.543 1.00 9.75 270 GLY A N 1
ATOM 2062 C CA . GLY A 1 281 ? -40.779 11.579 4.736 1.00 10.04 270 GLY A CA 1
ATOM 2063 C C . GLY A 1 281 ? -41.561 10.634 3.881 1.00 10.54 270 GLY A C 1
ATOM 2064 O O . GLY A 1 281 ? -41.046 9.561 3.508 1.00 10.62 270 GLY A O 1
ATOM 2065 N N . SER A 1 282 ? -42.784 10.974 3.511 1.00 10.95 271 SER A N 1
ATOM 2066 C CA . SER A 1 282 ? -43.578 10.096 2.656 1.00 11.61 271 SER A CA 1
ATOM 2067 C C . SER A 1 282 ? -42.920 9.847 1.301 1.00 11.04 271 SER A C 1
ATOM 2068 O O . SER A 1 282 ? -43.142 8.764 0.713 1.00 11.99 271 SER A O 1
ATOM 2071 N N . VAL A 1 283 ? -42.156 10.795 0.806 1.00 10.24 272 VAL A N 1
ATOM 2072 C CA . VAL A 1 283 ? -41.452 10.589 -0.468 1.00 10.24 272 VAL A CA 1
ATOM 2073 C C . VAL A 1 283 ? -40.374 9.509 -0.304 1.00 10.10 272 VAL A C 1
ATOM 2074 O O . VAL A 1 283 ? -40.220 8.619 -1.131 1.00 10.53 272 VAL A O 1
ATOM 2078 N N . LEU A 1 284 ? -39.650 9.580 0.815 1.00 9.75 273 LEU A N 1
ATOM 2079 C CA . LEU A 1 284 ? -38.651 8.531 1.115 1.00 10.21 273 LEU A CA 1
ATOM 2080 C C . LEU A 1 284 ? -39.312 7.183 1.268 1.00 11.10 273 LEU A C 1
ATOM 2081 O O . LEU A 1 284 ? -38.793 6.170 0.797 1.00 11.74 273 LEU A O 1
ATOM 2086 N N . GLU A 1 285 ? -40.477 7.116 1.922 1.00 11.73 274 GLU A N 1
ATOM 2087 C CA . GLU A 1 285 ? -41.162 5.851 2.072 1.00 12.90 274 GLU A CA 1
ATOM 2088 C C . GLU A 1 285 ? -41.618 5.304 0.707 1.00 13.46 274 GLU A C 1
ATOM 2089 O O . GLU A 1 285 ? -41.512 4.090 0.474 1.00 14.38 274 GLU A O 1
ATOM 2095 N N . LYS A 1 286 ? -42.052 6.163 -0.193 1.00 13.31 275 LYS A N 1
ATOM 2096 C CA . LYS A 1 286 ? -42.444 5.732 -1.530 1.00 14.74 275 LYS A CA 1
ATOM 2097 C C . LYS A 1 286 ? -41.249 5.135 -2.267 1.00 14.18 275 LYS A C 1
ATOM 2098 O O . LYS A 1 286 ? -41.393 4.171 -3.035 1.00 15.66 275 LYS A O 1
ATOM 2104 N N . LEU A 1 287 ? -40.068 5.704 -2.061 1.00 12.94 276 LEU A N 1
ATOM 2105 C CA . LEU A 1 287 ? -38.849 5.260 -2.746 1.00 13.13 276 LEU A CA 1
ATOM 2106 C C . LEU A 1 287 ? -38.198 4.069 -2.052 1.00 13.39 276 LEU A C 1
ATOM 2107 O O . LEU A 1 287 ? -37.316 3.445 -2.652 1.00 13.91 276 LEU A O 1
ATOM 2112 N N . LYS A 1 288 ? -38.638 3.662 -0.848 1.00 13.53 277 LYS A N 1
ATOM 2113 C CA . LYS A 1 288 ? -37.985 2.606 -0.101 1.00 14.10 277 LYS A CA 1
ATOM 2114 C C . LYS A 1 288 ? -37.719 1.330 -0.941 1.00 15.09 277 LYS A C 1
ATOM 2115 O O . LYS A 1 288 ? -36.634 0.742 -0.838 1.00 15.82 277 LYS A O 1
ATOM 2121 N N . PRO A 1 289 ? -38.703 0.826 -1.715 1.00 15.90 278 PRO A N 1
ATOM 2122 C CA . PRO A 1 289 ? -38.436 -0.438 -2.367 1.00 17.20 278 PRO A CA 1
ATOM 2123 C C . PRO A 1 289 ? -37.268 -0.358 -3.383 1.00 16.61 278 PRO A C 1
ATOM 2124 O O . PRO A 1 289 ? -36.540 -1.351 -3.563 1.00 17.75 278 PRO A O 1
ATOM 2128 N N . TYR A 1 290 ? -37.099 0.782 -3.998 1.00 15.66 279 TYR A N 1
ATOM 2129 C CA . TYR A 1 290 ? -35.995 1.008 -4.978 1.00 15.70 279 TYR A CA 1
ATOM 2130 C C . TYR A 1 290 ? -34.672 1.093 -4.263 1.00 15.76 279 TYR A C 1
ATOM 2131 O O . TYR A 1 290 ? -33.669 0.613 -4.762 1.00 16.54 279 TYR A O 1
ATOM 2140 N N . LEU A 1 291 ? -34.679 1.667 -3.048 1.00 13.12 280 LEU A N 1
ATOM 2141 C CA . LEU A 1 291 ? -33.466 1.742 -2.259 1.00 12.51 280 LEU A CA 1
ATOM 2142 C C . LEU A 1 291 ? -33.080 0.366 -1.675 1.00 13.44 280 LEU A C 1
ATOM 2143 O O . LEU A 1 291 ? -31.907 0.029 -1.606 1.00 14.97 280 LEU A O 1
ATOM 2148 N N . GLU A 1 292 ? -34.060 -0.446 -1.283 1.00 14.73 281 GLU A N 1
ATOM 2149 C CA . GLU A 1 292 ? -33.793 -1.789 -0.743 1.00 16.90 281 GLU A CA 1
ATOM 2150 C C . GLU A 1 292 ? -33.329 -2.742 -1.810 1.00 17.74 281 GLU A C 1
ATOM 2151 O O . GLU A 1 292 ? -32.550 -3.647 -1.531 1.00 19.90 281 GLU A O 1
ATOM 2157 N N . SER A 1 293 ? -33.843 -2.596 -3.026 1.00 17.07 282 SER A N 1
ATOM 2158 C CA . SER A 1 293 ? -33.443 -3.496 -4.132 1.00 19.06 282 SER A CA 1
ATOM 2159 C C . SER A 1 293 ? -32.104 -3.112 -4.784 1.00 18.99 282 SER A C 1
ATOM 2160 O O . SER A 1 293 ? -31.490 -3.900 -5.517 1.00 21.78 282 SER A O 1
ATOM 2163 N N . GLY A 1 294 ? -31.701 -1.872 -4.548 1.00 17.29 283 GLY A N 1
ATOM 2164 C CA . GLY A 1 294 ? -30.506 -1.309 -5.165 1.00 17.17 283 GLY A CA 1
ATOM 2165 C C . GLY A 1 294 ? -30.726 -0.765 -6.563 1.00 17.83 283 GLY A C 1
ATOM 2166 O O . GLY A 1 294 ? -29.770 -0.368 -7.238 1.00 19.02 283 GLY A O 1
ATOM 2167 N N . LYS A 1 295 ? -31.968 -0.703 -7.008 1.00 17.66 284 LYS A N 1
ATOM 2168 C CA . LYS A 1 295 ? -32.271 -0.092 -8.313 1.00 20.20 284 LYS A CA 1
ATOM 2169 C C . LYS A 1 295 ? -31.922 1.393 -8.333 1.00 18.09 284 LYS A C 1
ATOM 2170 O O . LYS A 1 295 ? -31.557 1.945 -9.339 1.00 20.93 284 LYS A O 1
ATOM 2176 N N . VAL A 1 296 ? -32.102 2.050 -7.197 1.00 14.58 285 VAL A N 1
ATOM 2177 C CA . VAL A 1 296 ? -31.640 3.445 -6.972 1.00 13.23 285 VAL A CA 1
ATOM 2178 C C . VAL A 1 296 ? -30.637 3.384 -5.825 1.00 12.30 285 VAL A C 1
ATOM 2179 O O . VAL A 1 296 ? -30.914 2.771 -4.779 1.00 12.80 285 VAL A O 1
ATOM 2183 N N . LYS A 1 297 ? -29.444 3.921 -6.073 1.00 14.15 286 LYS A N 1
ATOM 2184 C CA . LYS A 1 297 ? -28.316 3.831 -5.132 1.00 14.62 286 LYS A CA 1
ATOM 2185 C C . LYS A 1 297 ? -27.916 5.195 -4.591 1.00 13.35 286 LYS A C 1
ATOM 2186 O O . LYS A 1 297 ? -27.976 6.182 -5.308 1.00 12.51 286 LYS A O 1
ATOM 2192 N N . PRO A 1 298 ? -27.415 5.257 -3.346 1.00 13.07 287 PRO A N 1
ATOM 2193 C CA . PRO A 1 298 ? -26.707 6.436 -2.924 1.00 12.61 287 PRO A CA 1
ATOM 2194 C C . PRO A 1 298 ? -25.435 6.641 -3.778 1.00 12.38 287 PRO A C 1
ATOM 2195 O O . PRO A 1 298 ? -24.851 5.681 -4.277 1.00 13.78 287 PRO A O 1
ATOM 2199 N N . VAL A 1 299 ? -25.051 7.908 -3.944 1.00 11.74 288 VAL A N 1
ATOM 2200 C CA . VAL A 1 299 ? -23.829 8.267 -4.640 1.00 12.06 288 VAL A CA 1
ATOM 2201 C C . VAL A 1 299 ? -23.027 9.173 -3.742 1.00 11.89 288 VAL A C 1
ATOM 2202 O O . VAL A 1 299 ? -23.451 10.288 -3.413 1.00 11.86 288 VAL A O 1
ATOM 2206 N N . LEU A 1 300 ? -21.857 8.690 -3.308 1.00 12.09 289 LEU A N 1
ATOM 2207 C CA A LEU A 1 300 ? -20.993 9.405 -2.405 0.50 11.93 289 LEU A CA 1
ATOM 2208 C CA B LEU A 1 300 ? -21.006 9.431 -2.405 0.50 12.00 289 LEU A CA 1
ATOM 2209 C C . LEU A 1 300 ? -19.764 9.936 -3.121 1.00 12.36 289 LEU A C 1
ATOM 2210 O O . LEU A 1 300 ? -19.130 9.194 -3.865 1.00 13.68 289 LEU A O 1
ATOM 2219 N N . ASP A 1 301 ? -19.382 11.194 -2.878 1.00 11.47 290 ASP A N 1
ATOM 2220 C CA . ASP A 1 301 ? -18.125 11.676 -3.378 1.00 12.66 290 ASP A CA 1
ATOM 2221 C C . ASP A 1 301 ? -16.982 10.829 -2.806 1.00 13.73 290 ASP A C 1
ATOM 2222 O O . ASP A 1 301 ? -17.069 10.431 -1.631 1.00 13.02 290 ASP A O 1
ATOM 2227 N N . PRO A 1 302 ? -15.907 10.615 -3.574 1.00 14.85 291 PRO A N 1
ATOM 2228 C CA . PRO A 1 302 ? -14.788 9.799 -3.019 1.00 16.20 291 PRO A CA 1
ATOM 2229 C C . PRO A 1 302 ? -14.155 10.376 -1.758 1.00 15.98 291 PRO A C 1
ATOM 2230 O O . PRO A 1 302 ? -13.543 9.611 -0.973 1.00 17.32 291 PRO A O 1
ATOM 2234 N N . THR A 1 303 ? -14.270 11.669 -1.543 1.00 14.91 292 THR A N 1
ATOM 2235 C CA . THR A 1 303 ? -13.730 12.293 -0.294 1.00 14.78 292 THR A CA 1
ATOM 2236 C C . THR A 1 303 ? -14.609 12.051 0.919 1.00 14.53 292 THR A C 1
ATOM 2237 O O . THR A 1 303 ? -14.140 12.287 2.039 1.00 15.90 292 THR A O 1
ATOM 2241 N N . SER A 1 304 ? -15.848 11.593 0.735 1.00 13.14 293 SER A N 1
ATOM 2242 C CA . SER A 1 304 ? -16.698 11.267 1.867 1.00 12.42 293 SER A CA 1
ATOM 2243 C C . SER A 1 304 ? -16.257 9.965 2.508 1.00 13.17 293 SER A C 1
ATOM 2244 O O . SER A 1 304 ? -15.815 9.066 1.807 1.00 14.33 293 SER A O 1
ATOM 2247 N N . PRO A 1 305 ? -16.447 9.795 3.828 1.00 13.18 294 PRO A N 1
ATOM 2248 C CA . PRO A 1 305 ? -16.948 10.782 4.764 1.00 12.49 294 PRO A CA 1
ATOM 2249 C C . PRO A 1 305 ? -15.849 11.701 5.315 1.00 12.46 294 PRO A C 1
ATOM 2250 O O . PRO A 1 305 ? -14.671 11.340 5.391 1.00 13.99 294 PRO A O 1
ATOM 2254 N N . TYR A 1 306 ? -16.273 12.888 5.716 1.00 11.35 295 TYR A N 1
ATOM 2255 C CA . TYR A 1 306 ? -15.406 13.793 6.431 1.00 12.04 295 TYR A CA 1
ATOM 2256 C C . TYR A 1 306 ? -15.684 13.620 7.929 1.00 11.89 295 TYR A C 1
ATOM 2257 O O . TYR A 1 306 ? -16.846 13.645 8.323 1.00 11.50 295 TYR A O 1
ATOM 2266 N N . PRO A 1 307 ? -14.632 13.548 8.743 1.00 12.98 296 PRO A N 1
ATOM 2267 C CA . PRO A 1 307 ? -14.865 13.546 10.200 1.00 13.46 296 PRO A CA 1
ATOM 2268 C C . PRO A 1 307 ? -15.526 14.836 10.684 1.00 12.64 296 PRO A C 1
ATOM 2269 O O . PRO A 1 307 ? -15.469 15.862 10.030 1.00 12.05 296 PRO A O 1
ATOM 2273 N N . PHE A 1 308 ? -16.153 14.759 11.856 1.00 12.25 297 PHE A N 1
ATOM 2274 C CA . PHE A 1 308 ? -16.842 15.927 12.418 1.00 12.13 297 PHE A CA 1
ATOM 2275 C C . PHE A 1 308 ? -15.870 17.057 12.718 1.00 13.31 297 PHE A C 1
ATOM 2276 O O . PHE A 1 308 ? -16.305 18.190 12.744 1.00 14.93 297 PHE A O 1
ATOM 2284 N N . THR A 1 309 ? -14.573 16.793 12.866 1.00 13.60 298 THR A N 1
ATOM 2285 C CA . THR A 1 309 ? -13.586 17.834 12.993 1.00 14.72 298 THR A CA 1
ATOM 2286 C C . THR A 1 309 ? -13.302 18.619 11.715 1.00 14.38 298 THR A C 1
ATOM 2287 O O . THR A 1 309 ? -12.707 19.695 11.780 1.00 15.95 298 THR A O 1
ATOM 2291 N N . LYS A 1 310 ? -13.735 18.096 10.580 1.00 13.26 299 LYS A N 1
ATOM 2292 C CA . LYS A 1 310 ? -13.338 18.612 9.279 1.00 13.59 299 LYS A CA 1
ATOM 2293 C C . LYS A 1 310 ? -14.494 19.192 8.508 1.00 12.27 299 LYS A C 1
ATOM 2294 O O . LYS A 1 310 ? -14.536 19.220 7.267 1.00 12.36 299 LYS A O 1
ATOM 2300 N N . VAL A 1 311 ? -15.499 19.718 9.207 1.00 11.68 300 VAL A N 1
ATOM 2301 C CA . VAL A 1 311 ? -16.662 20.311 8.566 1.00 11.48 300 VAL A CA 1
ATOM 2302 C C . VAL A 1 311 ? -16.286 21.534 7.744 1.00 11.87 300 VAL A C 1
ATOM 2303 O O . VAL A 1 311 ? -16.878 21.737 6.667 1.00 11.80 300 VAL A O 1
ATOM 2307 N N . VAL A 1 312 ? -15.362 22.377 8.180 1.00 12.29 301 VAL A N 1
ATOM 2308 C CA . VAL A 1 312 ? -14.985 23.531 7.348 1.00 12.98 301 VAL A CA 1
ATOM 2309 C C . VAL A 1 312 ? -14.432 23.055 6.002 1.00 13.08 301 VAL A C 1
ATOM 2310 O O . VAL A 1 312 ? -14.764 23.603 4.927 1.00 13.30 301 VAL A O 1
ATOM 2314 N N . GLU A 1 313 ? -13.567 22.060 6.040 1.00 13.27 302 GLU A N 1
ATOM 2315 C CA . GLU A 1 313 ? -12.990 21.506 4.820 1.00 13.70 302 GLU A CA 1
ATOM 2316 C C . GLU A 1 313 ? -14.053 20.885 3.939 1.00 12.93 302 GLU A C 1
ATOM 2317 O O . GLU A 1 313 ? -14.002 20.990 2.694 1.00 13.71 302 GLU A O 1
ATOM 2323 N N . ALA A 1 314 ? -14.990 20.190 4.528 1.00 11.92 303 ALA A N 1
ATOM 2324 C CA . ALA A 1 314 ? -16.092 19.570 3.763 1.00 11.60 303 ALA A CA 1
ATOM 2325 C C . ALA A 1 314 ? -16.852 20.668 3.032 1.00 11.44 303 ALA A C 1
ATOM 2326 O O . ALA A 1 314 ? -17.198 20.528 1.829 1.00 11.52 303 ALA A O 1
ATOM 2328 N N . PHE A 1 315 ? -17.174 21.769 3.698 1.00 11.21 304 PHE A N 1
ATOM 2329 C CA . PHE A 1 315 ? -17.831 22.910 3.021 1.00 11.01 304 PHE A CA 1
ATOM 2330 C C . PHE A 1 315 ? -16.962 23.501 1.925 1.00 11.76 304 PHE A C 1
ATOM 2331 O O . PHE A 1 315 ? -17.480 23.832 0.838 1.00 11.57 304 PHE A O 1
ATOM 2339 N N . GLY A 1 316 ? -15.665 23.674 2.164 1.00 12.21 305 GLY A N 1
ATOM 2340 C CA . GLY A 1 316 ? -14.803 24.208 1.149 1.00 13.42 305 GLY A CA 1
ATOM 2341 C C . GLY A 1 316 ? -14.823 23.379 -0.109 1.00 13.72 305 GLY A C 1
ATOM 2342 O O . GLY A 1 316 ? -14.864 23.937 -1.253 1.00 15.11 305 GLY A O 1
ATOM 2343 N N . TYR A 1 317 ? -14.835 22.060 0.045 1.00 13.34 306 TYR A N 1
ATOM 2344 C CA . TYR A 1 317 ? -14.888 21.143 -1.110 1.00 13.26 306 TYR A CA 1
ATOM 2345 C C . TYR A 1 317 ? -16.261 21.282 -1.803 1.00 12.46 306 TYR A C 1
ATOM 2346 O O . TYR A 1 317 ? -16.345 21.449 -3.061 1.00 13.17 306 TYR A O 1
ATOM 2355 N N . LEU A 1 318 ? -17.364 21.244 -1.081 1.00 11.40 307 LEU A N 1
ATOM 2356 C CA . LEU A 1 318 ? -18.680 21.442 -1.706 1.00 11.07 307 LEU A CA 1
ATOM 2357 C C . LEU A 1 318 ? -18.752 22.782 -2.438 1.00 11.82 307 LEU A C 1
ATOM 2358 O O . LEU A 1 318 ? -19.299 22.830 -3.572 1.00 11.83 307 LEU A O 1
ATOM 2363 N N . GLU A 1 319 ? -18.209 23.841 -1.870 1.00 12.30 308 GLU A N 1
ATOM 2364 C CA . GLU A 1 319 ? -18.273 25.169 -2.449 1.00 12.83 308 GLU A CA 1
ATOM 2365 C C . GLU A 1 319 ? -17.476 25.258 -3.768 1.00 13.92 308 GLU A C 1
ATOM 2366 O O . GLU A 1 319 ? -17.627 26.248 -4.478 1.00 15.10 308 GLU A O 1
ATOM 2372 N N . SER A 1 320 ? -16.614 24.272 -4.050 1.00 14.45 309 SER A N 1
ATOM 2373 C CA . SER A 1 320 ? -15.843 24.270 -5.312 1.00 15.67 309 SER A CA 1
ATOM 2374 C C . SER A 1 320 ? -16.721 23.967 -6.512 1.00 15.94 309 SER A C 1
ATOM 2375 O O . SER A 1 320 ? -16.302 24.201 -7.654 1.00 17.11 309 SER A O 1
ATOM 2378 N N . SER A 1 321 ? -17.921 23.436 -6.321 1.00 15.11 310 SER A N 1
ATOM 2379 C CA . SER A 1 321 ? -18.904 23.086 -7.386 1.00 15.83 310 SER A CA 1
ATOM 2380 C C . SER A 1 321 ? -18.520 21.835 -8.132 1.00 15.16 310 SER A C 1
ATOM 2381 O O . SER A 1 321 ? -19.175 21.493 -9.134 1.00 15.35 310 SER A O 1
ATOM 2384 N N . ARG A 1 322 ? -17.534 21.108 -7.645 1.00 15.22 311 ARG A N 1
ATOM 2385 C CA . ARG A 1 322 ? -17.033 19.893 -8.310 1.00 15.69 311 ARG A CA 1
ATOM 2386 C C . ARG A 1 322 ? -17.449 18.558 -7.676 1.00 14.75 311 ARG A C 1
ATOM 2387 O O . ARG A 1 322 ? -17.032 17.494 -8.188 1.00 15.90 311 ARG A O 1
ATOM 2395 N N . ALA A 1 323 ? -18.241 18.584 -6.610 1.00 13.30 312 ALA A N 1
ATOM 2396 C CA . ALA A 1 323 ? -18.589 17.318 -5.920 1.00 13.15 312 ALA A CA 1
ATOM 2397 C C . ALA A 1 323 ? -19.244 16.348 -6.926 1.00 13.28 312 ALA A C 1
ATOM 2398 O O . ALA A 1 323 ? -20.105 16.758 -7.722 1.00 13.43 312 ALA A O 1
ATOM 2400 N N . THR A 1 324 ? -18.918 15.082 -6.811 1.00 13.55 313 THR A N 1
ATOM 2401 C CA . THR A 1 324 ? -19.555 13.995 -7.510 1.00 14.83 313 THR A CA 1
ATOM 2402 C C . THR A 1 324 ? -20.441 13.298 -6.514 1.00 13.86 313 THR A C 1
ATOM 2403 O O . THR A 1 324 ? -19.937 12.723 -5.524 1.00 14.82 313 THR A O 1
ATOM 2407 N N . GLY A 1 325 ? -21.739 13.349 -6.628 1.00 12.64 314 GLY A N 1
ATOM 2408 C CA . GLY A 1 325 ? -22.611 12.898 -5.544 1.00 11.92 314 GLY A CA 1
ATOM 2409 C C . GLY A 1 325 ? -22.410 13.660 -4.291 1.00 11.56 314 GLY A C 1
ATOM 2410 O O . GLY A 1 325 ? -22.119 14.860 -4.340 1.00 12.26 314 GLY A O 1
ATOM 2411 N N . LYS A 1 326 ? -22.516 12.993 -3.151 1.00 10.67 315 LYS A N 1
ATOM 2412 C CA . LYS A 1 326 ? -22.696 13.690 -1.875 1.00 9.80 315 LYS A CA 1
ATOM 2413 C C . LYS A 1 326 ? -21.477 13.767 -0.950 1.00 9.53 315 LYS A C 1
ATOM 2414 O O . LYS A 1 326 ? -20.675 12.842 -0.844 1.00 10.23 315 LYS A O 1
ATOM 2420 N N . VAL A 1 327 ? -21.405 14.878 -0.260 1.00 9.68 316 VAL A N 1
ATOM 2421 C CA . VAL A 1 327 ? -20.440 15.167 0.813 1.00 9.73 316 VAL A CA 1
ATOM 2422 C C . VAL A 1 327 ? -21.165 14.895 2.129 1.00 9.13 316 VAL A C 1
ATOM 2423 O O . VAL A 1 327 ? -22.138 15.523 2.487 1.00 9.15 316 VAL A O 1
ATOM 2427 N N . VAL A 1 328 ? -20.659 13.861 2.846 1.00 9.40 317 VAL A N 1
ATOM 2428 C CA . VAL A 1 328 ? -21.231 13.401 4.125 1.00 9.33 317 VAL A CA 1
ATOM 2429 C C . VAL A 1 328 ? -20.181 13.479 5.233 1.00 9.38 317 VAL A C 1
ATOM 2430 O O . VAL A 1 328 ? -19.023 13.219 5.029 1.00 10.48 317 VAL A O 1
ATOM 2434 N N . VAL A 1 329 ? -20.696 13.891 6.397 1.00 9.06 318 VAL A N 1
ATOM 2435 C CA . VAL A 1 329 ? -19.926 14.055 7.645 1.00 9.31 318 VAL A CA 1
ATOM 2436 C C . VAL A 1 329 ? -20.270 12.870 8.547 1.00 8.91 318 VAL A C 1
ATOM 2437 O O . VAL A 1 329 ? -21.441 12.630 8.867 1.00 9.05 318 VAL A O 1
ATOM 2441 N N . TYR A 1 330 ? -19.232 12.148 8.944 1.00 9.50 319 TYR A N 1
ATOM 2442 C CA . TYR A 1 330 ? -19.370 10.941 9.822 1.00 10.06 319 TYR A CA 1
ATOM 2443 C C . TYR A 1 330 ? -17.987 10.594 10.304 1.00 11.08 319 TYR A C 1
ATOM 2444 O O . TYR A 1 330 ? -17.010 10.656 9.513 1.00 11.27 319 TYR A O 1
ATOM 2453 N N . PRO A 1 331 ? -17.807 10.135 11.559 1.00 11.78 320 PRO A N 1
ATOM 2454 C CA . PRO A 1 331 ? -18.844 10.012 12.583 1.00 12.31 320 PRO A CA 1
ATOM 2455 C C . PRO A 1 331 ? -19.146 11.281 13.320 1.00 13.09 320 PRO A C 1
ATOM 2456 O O . PRO A 1 331 ? -18.253 11.957 13.720 1.00 18.03 320 PRO A O 1
ATOM 2460 N N . ILE A 1 332 ? -20.403 11.525 13.618 1.00 12.43 321 ILE A N 1
ATOM 2461 C CA . ILE A 1 332 ? -20.791 12.642 14.494 1.00 12.06 321 ILE A CA 1
ATOM 2462 C C . ILE A 1 332 ? -21.070 12.128 15.910 1.00 12.26 321 ILE A C 1
ATOM 2463 O O . ILE A 1 332 ? -21.643 11.002 16.022 1.00 12.73 321 ILE A O 1
#

Foldseek 3Di:
DPADDPVVDDQWAKAWKFFAADALLPGIDIDGTDGADDEDQQKFKFQFFKFFDDVLQRCVSNVVLVVQEDHDTAGDTFKTWGFTRGHHNVYDPDDGGFTKIFGQAQFSSHYRDRFHRRIRMHMGGNFQMDGDQPPDDRQLRSLDHQQLQVLVVQCVVQVQAAAFEEEEELLFEANNLNNQLCSVQPRNYPAYEYEDADVCQVVSVVSHHPHYHHVVVDQQLPDPAAGLEYEYADEPQVSSVSRHDVVHAYEYCHDDHDPPYYHDRGGRGNVVVVVCNVCDNVVSHGAKAFPPPDAESVCVSVLSVVVVVVPGGHIYMYGRD